Protein 4YUC (pdb70)

Nearest PDB structures (foldseek):
  5c1j-assembly1_A  TM=1.003E+00  e=5.931E-74  Corallococcus coralloides
  4v2p-assembly1_A  TM=9.819E-01  e=2.114E-66  Myxococcus fulvus
  6kue-assembly1_B  TM=8.830E-01  e=8.864E-30  Agrobacterium tumefaciens
  3h76-assembly1_B  TM=8.906E-01  e=9.533E-27  Pseudomonas aeruginosa PAO1
  3h78-assembly1_A  TM=8.835E-01  e=7.429E-27  Pseudomonas aeruginosa PAO1

Foldseek 3Di:
DPWFFKDQLFKFKDFADDKDAPQVLCVVLVHDRCCCCVFFVAGIAGADDPDQQLLRQLRQQCRRQVSNVHDPLQAQAEEEQEQDASDDPDGSFLVNCVSNVNNVVPRYTYYQYPHLCRQQVVSVVVSVCQRVVVTFKYKYKYWFRCCVVADSVDCVGNSFAHTMMMMTIMGGDDPPFAWTWQFKDKDFDQVCLQQWHQQDDDDVQDVVDDNDDPRRGDTHHDPVVVVVVCVVPVVVVVVVRCVSRVVDDPVQAQAEQEQDSGCVVVVVVVVPDPPRRYQDDCHHHGRNRNRRRSVSVCCCVVPVVQDQQHKYKYWYADNSGMTIIIIIGD

InterPro domains:
  IPR013747 Beta-ketoacyl-[acyl-carrier-protein] synthase III, C-terminal [PF08541] (253-334)
  IPR013751 Beta-ketoacyl-[acyl-carrier-protein] synthase III, N-terminal [PF08545] (117-193)
  IPR016039 Thiolase-like [G3DSA:3.40.47.10] (1-180)
  IPR016039 Thiolase-like [G3DSA:3.40.47.10] (181-335)
  IPR016039 Thiolase-like [SSF53901] (10-334)

Radius of gyration: 19.37 Å; Cα contacts (8 Å, |Δi|>4): 790; chains: 1; bounding box: 50×55×39 Å

Sequence (330 aa):
VFPLLPFKIAGLGRYVPADVVLSSDLEKKYDLPPGWCVEKQGIRERRWVKDETASSFMGAEAAKEAVRDAGLKLEEDIDLIINASSGSPEQAVPDGGPLVQRELGLGRSGVPSITVNASCCLSFFVALDVAANNYLNMRRRRYKRILIVSSDISSVALDFRKPENFTLFGDAAAAAVVTLPEPGEKSCIHASQVRTYGYGAEFSMVPGGGSRRHPNGKNTTPEDNYLHMNGAELLKIGFEYLPRRFNEALWKQCPDITIKDCRYVIPHQPSRVVLDYLSLTYPDDKLVRRIIDRFANCCIIGASMPMALYEAVKVGGLRRRGERGVLTGTTGSGVSFVGMVFTY

Solvent-accessible surface area: 15599 Å² total; per-residue (Å²): 154,57,89,29,61,6,33,7,16,2,3,0,68,46,27,2,89,88,66,28,68,4,46,76,9,8,154,152,60,134,25,78,125,39,59,0,75,122,118,21,10,0,110,33,0,46,46,33,164,121,34,65,17,8,70,0,0,2,50,0,0,70,41,0,3,161,60,24,71,46,138,46,129,42,3,37,3,0,0,19,0,13,23,45,114,65,85,100,120,57,59,17,0,45,6,5,21,148,71,12,68,20,44,246,54,69,23,53,18,68,52,23,121,29,45,18,3,0,1,0,31,0,0,41,49,0,1,75,66,1,30,147,163,149,36,88,74,0,0,0,2,0,6,0,24,4,24,129,57,31,23,82,182,95,46,72,32,2,0,29,25,0,0,0,0,1,1,0,0,0,20,49,29,109,130,82,75,113,4,16,0,24,0,13,22,66,77,86,37,45,112,0,48,119,30,10,57,75,19,11,81,38,108,195,59,101,114,93,44,106,95,65,49,129,88,10,120,126,88,63,116,62,40,70,48,46,93,111,1,10,142,92,41,58,86,114,4,70,100,26,5,60,144,57,9,106,130,21,66,50,102,54,5,79,18,5,0,0,2,0,43,38,69,90,42,0,48,142,14,51,162,70,55,90,108,115,27,16,9,68,0,0,23,65,9,0,13,0,41,0,0,0,4,2,1,0,0,20,12,0,20,93,103,22,35,8,143,112,34,38,70,0,9,1,38,7,65,8,38,25,2,13,2,2,1,2,0,4,8,19

Organism: Corallococcus coralloides (NCBI:txid184914)

Structure (mmCIF, N/CA/C/O backbone):
data_4YUC
#
_entry.id   4YUC
#
_cell.length_a   62.850
_cell.length_b   105.669
_cell.length_c   104.918
_cell.angle_alpha   90.00
_cell.angle_beta   90.00
_cell.angle_gamma   90.00
#
_symmetry.space_group_name_H-M   'C 2 2 21'
#
loop_
_entity.id
_entity.type
_entity.pdbx_description
1 polymer CorB
2 non-polymer (4S)-2-METHYL-2,4-PENTANEDIOL
3 non-polymer 'SODIUM ION'
4 water water
#
loop_
_atom_site.group_PDB
_atom_site.id
_atom_site.type_symbol
_atom_site.label_atom_id
_atom_site.label_alt_id
_atom_site.label_comp_id
_atom_site.label_asym_id
_atom_site.label_entity_id
_atom_site.label_seq_id
_atom_site.pdbx_PDB_ins_code
_atom_site.Cartn_x
_atom_site.Cartn_y
_atom_site.Cartn_z
_atom_site.occupancy
_atom_site.B_iso_or_equiv
_atom_site.auth_seq_id
_atom_site.auth_comp_id
_atom_site.auth_asym_id
_atom_site.auth_atom_id
_atom_site.pdbx_PDB_model_num
ATOM 1 N N . VAL A 1 6 ? 22.116 26.060 23.212 1.00 41.91 6 VAL A N 1
ATOM 2 C CA . VAL A 1 6 ? 22.737 27.286 23.802 1.00 39.94 6 VAL A CA 1
ATOM 3 C C . VAL A 1 6 ? 22.098 27.672 25.147 1.00 36.14 6 VAL A C 1
ATOM 4 O O . VAL A 1 6 ? 22.813 27.872 26.130 1.00 35.11 6 VAL A O 1
ATOM 8 N N . PHE A 1 7 ? 20.769 27.770 25.192 1.00 35.42 7 PHE A N 1
ATOM 9 C CA . PHE A 1 7 ? 20.043 28.021 26.442 1.00 31.64 7 PHE A CA 1
ATOM 10 C C . PHE A 1 7 ? 19.433 26.704 26.953 1.00 31.12 7 PHE A C 1
ATOM 11 O O . PHE A 1 7 ? 19.125 25.823 26.153 1.00 33.31 7 PHE A O 1
ATOM 19 N N . PRO A 1 8 ? 19.242 26.568 28.279 1.00 27.95 8 PRO A N 1
ATOM 20 C CA . PRO A 1 8 ? 19.520 27.554 29.316 1.00 25.17 8 PRO A CA 1
ATOM 21 C C . PRO A 1 8 ? 21.005 27.675 29.649 1.00 22.06 8 PRO A C 1
ATOM 22 O O . PRO A 1 8 ? 21.765 26.718 29.508 1.00 23.49 8 PRO A O 1
ATOM 26 N N . LEU A 1 9 ? 21.388 28.871 30.071 1.00 19.74 9 LEU A N 1
ATOM 27 C CA A LEU A 1 9 ? 22.768 29.184 30.438 0.60 18.32 9 LEU A CA 1
ATOM 28 C CA B LEU A 1 9 ? 22.754 29.186 30.428 0.40 18.01 9 LEU A CA 1
ATOM 29 C C . LEU A 1 9 ? 22.870 29.280 31.952 1.00 16.12 9 LEU A C 1
ATOM 30 O O . LEU A 1 9 ? 22.185 30.085 32.560 1.00 15.02 9 LEU A O 1
ATOM 39 N N . PRO A 1 10 ? 23.735 28.456 32.578 1.00 14.53 10 PRO A N 1
ATOM 40 C CA . PRO A 1 10 ? 23.950 28.624 34.027 1.00 13.81 10 PRO A CA 1
ATOM 41 C C . PRO A 1 10 ? 24.390 30.059 34.354 1.00 12.31 10 PRO A C 1
ATOM 42 O O . PRO A 1 10 ? 25.260 30.611 33.679 1.00 12.29 10 PRO A O 1
ATOM 46 N N . PHE A 1 11 ? 23.780 30.667 35.362 1.00 11.36 11 PHE A N 1
ATOM 47 C CA . PHE A 1 11 ? 24.036 32.074 35.654 1.00 10.84 11 PHE A CA 1
ATOM 48 C C . PHE A 1 11 ? 23.419 32.435 36.981 1.00 10.76 11 PHE A C 1
ATOM 49 O O . PHE A 1 11 ? 22.226 32.251 37.157 1.00 12.10 11 PHE A O 1
ATOM 57 N N . LYS A 1 12 ? 24.224 32.960 37.896 1.00 10.51 12 LYS A N 1
ATOM 58 C CA . LYS A 1 12 ? 23.737 33.302 39.218 1.00 10.85 12 LYS A CA 1
ATOM 59 C C . LYS A 1 12 ? 24.008 34.761 39.546 1.00 9.84 12 LYS A C 1
ATOM 60 O O . LYS A 1 12 ? 25.144 35.218 39.488 1.00 9.94 12 LYS A O 1
ATOM 66 N N . ILE A 1 13 ? 22.938 35.472 39.893 1.00 10.36 13 ILE A N 1
ATOM 67 C CA . ILE A 1 13 ? 23.046 36.802 40.464 1.00 10.52 13 ILE A CA 1
ATOM 68 C C . ILE A 1 13 ? 23.342 36.571 41.947 1.00 10.86 13 ILE A C 1
ATOM 69 O O . ILE A 1 13 ? 22.445 36.256 42.735 1.00 11.89 13 ILE A O 1
ATOM 74 N N . ALA A 1 14 ? 24.618 36.666 42.304 1.00 10.36 14 ALA A N 1
ATOM 75 C CA . ALA A 1 14 ? 25.099 36.249 43.620 1.00 11.42 14 ALA A CA 1
ATOM 76 C C . ALA A 1 14 ? 24.929 37.332 44.668 1.00 11.25 14 ALA A C 1
ATOM 77 O O . ALA A 1 14 ? 24.738 37.041 45.844 1.00 12.69 14 ALA A O 1
ATOM 79 N N . GLY A 1 15 ? 25.008 38.586 44.245 1.00 9.56 15 GLY A N 1
ATOM 80 C CA . GLY A 1 15 ? 24.862 39.718 45.158 1.00 9.48 15 GLY A CA 1
ATOM 81 C C . GLY A 1 15 ? 24.336 40.930 44.436 1.00 9.15 15 GLY A C 1
ATOM 82 O O . GLY A 1 15 ? 24.576 41.088 43.242 1.00 8.96 15 GLY A O 1
ATOM 83 N N . LEU A 1 16 ? 23.610 41.766 45.175 1.00 8.91 16 LEU A N 1
ATOM 84 C CA . LEU A 1 16 ? 23.025 42.992 44.646 1.00 8.77 16 LEU A CA 1
ATOM 85 C C . LEU A 1 16 ? 23.299 44.127 45.617 1.00 8.38 16 LEU A C 1
ATOM 86 O O . LEU A 1 16 ? 23.314 43.914 46.834 1.00 9.62 16 LEU A O 1
ATOM 91 N N . GLY A 1 17 ? 23.492 45.330 45.077 1.00 8.04 17 GLY A N 1
ATOM 92 C CA . GLY A 1 17 ? 23.806 46.498 45.890 1.00 8.90 17 GLY A CA 1
ATOM 93 C C . GLY A 1 17 ? 23.221 47.756 45.310 1.00 8.50 17 GLY A C 1
ATOM 94 O O . GLY A 1 17 ? 22.944 47.821 44.119 1.00 8.34 17 GLY A O 1
ATOM 95 N N . ARG A 1 18 ? 23.043 48.756 46.163 1.00 9.23 18 ARG A N 1
ATOM 96 C CA . ARG A 1 18 ? 22.458 50.026 45.770 1.00 9.66 18 ARG A CA 1
ATOM 97 C C . ARG A 1 18 ? 23.080 51.160 46.569 1.00 9.76 18 ARG A C 1
ATOM 98 O O . ARG A 1 18 ? 23.413 50.995 47.747 1.00 11.93 18 ARG A O 1
ATOM 106 N N . TYR A 1 19 ? 23.227 52.313 45.921 1.00 8.94 19 TYR A N 1
ATOM 107 C CA . TYR A 1 19 ? 23.459 53.567 46.620 1.00 8.79 19 TYR A CA 1
ATOM 108 C C . TYR A 1 19 ? 22.528 54.619 46.045 1.00 8.98 19 TYR A C 1
ATOM 109 O O . TYR A 1 19 ? 22.467 54.801 44.828 1.00 9.69 19 TYR A O 1
ATOM 118 N N . VAL A 1 20 ? 21.813 55.314 46.918 1.00 9.52 20 VAL A N 1
ATOM 119 C CA . VAL A 1 20 ? 21.072 56.510 46.518 1.00 10.40 20 VAL A CA 1
ATOM 120 C C . VAL A 1 20 ? 21.436 57.660 47.449 1.00 10.20 20 VAL A C 1
ATOM 121 O O . VAL A 1 20 ? 21.724 57.443 48.634 1.00 10.70 20 VAL A O 1
ATOM 125 N N . PRO A 1 21 ? 21.443 58.900 46.932 1.00 10.06 21 PRO A N 1
ATOM 126 C CA . PRO A 1 21 ? 21.682 60.048 47.796 1.00 10.66 21 PRO A CA 1
ATOM 127 C C . PRO A 1 21 ? 20.690 60.094 48.946 1.00 10.81 21 PRO A C 1
ATOM 128 O O . PRO A 1 21 ? 19.546 59.646 48.811 1.00 11.77 21 PRO A O 1
ATO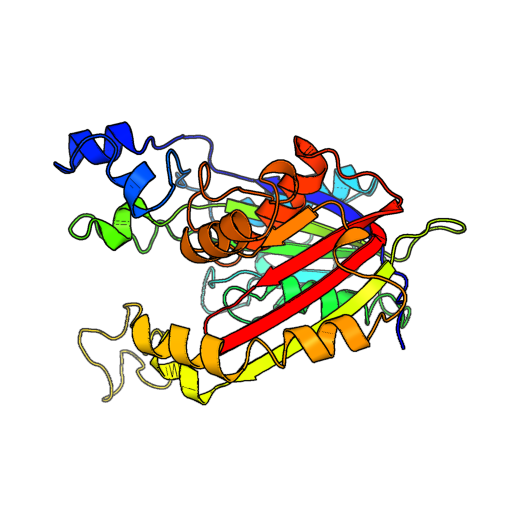M 132 N N . ALA A 1 22 ? 21.133 60.666 50.060 1.00 11.39 22 ALA A N 1
ATOM 133 C CA . ALA A 1 22 ? 20.399 60.610 51.306 1.00 12.39 22 ALA A CA 1
ATOM 134 C C . ALA A 1 22 ? 19.184 61.531 51.358 1.00 13.81 22 ALA A C 1
ATOM 135 O O . ALA A 1 22 ? 18.239 61.279 52.115 1.00 15.11 22 ALA A O 1
ATOM 137 N N . ASP A 1 23 ? 19.206 62.613 50.584 1.00 14.08 23 ASP A N 1
ATOM 138 C CA . ASP A 1 23 ? 18.153 63.620 50.688 1.00 16.57 23 ASP A CA 1
ATOM 139 C C . ASP A 1 23 ? 17.040 63.366 49.699 1.00 16.59 23 ASP A C 1
ATOM 140 O O . ASP A 1 23 ? 17.275 63.265 48.493 1.00 16.64 23 ASP A O 1
ATOM 145 N N . VAL A 1 24 ? 15.836 63.219 50.236 1.00 15.61 24 VAL A N 1
ATOM 146 C CA . VAL A 1 24 ? 14.643 62.994 49.445 1.00 14.83 24 VAL A CA 1
ATOM 147 C C . VAL A 1 24 ? 14.119 64.342 48.961 1.00 14.59 24 VAL A C 1
ATOM 148 O O . VAL A 1 24 ? 13.984 65.294 49.741 1.00 16.53 24 VAL A O 1
ATOM 152 N N . VAL A 1 25 ? 13.855 64.423 47.661 1.00 13.28 25 VAL A N 1
ATOM 153 C CA . VAL A 1 25 ? 13.250 65.600 47.052 1.00 14.24 25 VAL A CA 1
ATOM 154 C C . VAL A 1 25 ? 11.817 65.217 46.691 1.00 13.16 25 VAL A C 1
ATOM 155 O O . VAL A 1 25 ? 11.591 64.421 45.773 1.00 12.20 25 VAL A O 1
ATOM 159 N N . LEU A 1 26 ? 10.861 65.733 47.457 1.00 14.19 26 LEU A N 1
ATOM 160 C CA . LEU A 1 26 ? 9.457 65.398 47.261 1.00 14.25 26 LEU A CA 1
ATOM 161 C C . LEU A 1 26 ? 8.906 66.151 46.061 1.00 14.87 26 LEU A C 1
ATOM 162 O O . LEU A 1 26 ? 9.176 67.333 45.875 1.00 15.58 26 LEU A O 1
ATOM 167 N N . SER A 1 27 ? 8.092 65.473 45.264 1.00 14.03 27 SER A N 1
ATOM 168 C CA . SER A 1 27 ? 7.401 66.128 44.166 1.00 14.96 27 SER A CA 1
ATOM 169 C C . SER A 1 27 ? 6.539 67.278 44.667 1.00 16.46 27 SER A C 1
ATOM 170 O O . SER A 1 27 ? 6.437 68.300 43.999 1.00 18.11 27 SER A O 1
ATOM 173 N N . SER A 1 28 ? 5.934 67.112 45.841 1.00 17.28 28 SER A N 1
ATOM 174 C CA . SER A 1 28 ? 5.103 68.162 46.432 1.00 19.96 28 SER A CA 1
ATOM 175 C C . SER A 1 28 ? 5.888 69.447 46.712 1.00 21.60 28 SER A C 1
ATOM 176 O O . SER A 1 28 ? 5.349 70.542 46.557 1.00 23.96 28 SER A O 1
ATOM 179 N N . ASP A 1 29 ? 7.151 69.319 47.117 1.00 21.67 29 ASP A N 1
ATOM 180 C CA . ASP A 1 29 ? 8.006 70.491 47.328 1.00 23.91 29 ASP A CA 1
ATOM 181 C C . ASP A 1 29 ? 8.456 71.120 46.011 1.00 23.96 29 ASP A C 1
ATOM 182 O O . ASP A 1 29 ? 8.536 72.337 45.918 1.00 26.02 29 ASP A O 1
ATOM 187 N N . LEU A 1 30 ? 8.750 70.307 44.997 1.00 21.31 30 LEU A N 1
ATOM 188 C CA . LEU A 1 30 ? 9.070 70.855 43.673 1.00 22.69 30 LEU A CA 1
ATOM 189 C C . LEU A 1 30 ? 7.893 71.638 43.100 1.00 24.09 30 LEU A C 1
ATOM 190 O O . LEU A 1 30 ? 8.074 72.714 42.539 1.00 26.02 30 LEU A O 1
ATOM 195 N N . GLU A 1 31 ? 6.693 71.084 43.245 1.00 23.20 31 GLU A N 1
ATOM 196 C CA . GLU A 1 31 ? 5.475 71.729 42.768 1.00 25.39 31 GLU A CA 1
ATOM 197 C C . GLU A 1 31 ? 5.229 73.073 43.459 1.00 28.44 31 GLU A C 1
ATOM 198 O O . GLU A 1 31 ? 4.876 74.055 42.801 1.00 30.41 31 GLU A O 1
ATOM 204 N N . LYS A 1 32 ? 5.439 73.119 44.774 1.00 28.96 32 LYS A N 1
ATOM 205 C CA . LYS A 1 32 ? 5.285 74.362 45.544 1.00 33.01 32 LYS A CA 1
ATOM 206 C C . LYS A 1 32 ? 6.323 75.411 45.154 1.00 34.65 32 LYS A C 1
ATOM 207 O O . LYS A 1 32 ? 6.000 76.595 45.056 1.00 38.35 32 LYS A O 1
ATOM 213 N N . LYS A 1 33 ? 7.561 74.982 44.928 1.00 32.56 33 LYS A N 1
ATOM 214 C CA . LYS A 1 33 ? 8.648 75.906 44.607 1.00 35.02 33 LYS A CA 1
ATOM 215 C C . LYS A 1 33 ? 8.558 76.454 43.181 1.00 36.34 33 LYS A C 1
ATOM 216 O O . LYS A 1 33 ? 8.849 77.630 42.954 1.00 39.57 33 LYS A O 1
ATOM 222 N N . TYR A 1 34 ? 8.147 75.615 42.232 1.00 34.21 34 TYR A N 1
ATOM 223 C CA . TYR A 1 34 ? 8.165 75.977 40.809 1.00 36.13 34 TYR A CA 1
ATOM 224 C C . TYR A 1 34 ? 6.769 76.154 40.191 1.00 37.01 34 TYR A C 1
ATOM 225 O O . TYR A 1 34 ? 6.609 76.085 38.969 1.00 38.13 34 TYR A O 1
ATOM 234 N N . ASP A 1 35 ? 5.775 76.409 41.043 1.00 37.68 35 ASP A N 1
ATOM 235 C CA . ASP A 1 35 ? 4.413 76.767 40.615 1.00 39.00 35 ASP A CA 1
ATOM 236 C C . ASP A 1 35 ? 3.754 75.749 39.680 1.00 36.60 35 ASP A C 1
ATOM 237 O O . ASP A 1 35 ? 3.120 76.120 38.685 1.00 38.13 35 ASP A O 1
ATOM 242 N N . LEU A 1 36 ? 3.904 74.469 40.011 1.00 32.85 36 LEU A N 1
ATOM 243 C CA . LEU A 1 36 ? 3.171 73.412 39.329 1.00 30.98 36 LEU A CA 1
ATOM 244 C C . LEU A 1 36 ? 1.966 73.030 40.179 1.00 30.32 36 LEU A C 1
ATOM 245 O O . LEU A 1 36 ? 1.993 73.205 41.397 1.00 30.23 36 LEU A O 1
ATOM 250 N N . PRO A 1 37 ? 0.900 72.512 39.546 1.00 31.03 37 PRO A N 1
ATOM 251 C CA . PRO A 1 37 ? -0.257 72.066 40.319 1.00 31.52 37 PRO A CA 1
ATOM 252 C C . PRO A 1 37 ? 0.114 70.952 41.295 1.00 28.97 37 PRO A C 1
ATOM 253 O O . PRO A 1 37 ? 0.913 70.089 40.947 1.00 26.02 37 PRO A O 1
ATOM 257 N N . PRO A 1 38 ? -0.442 70.974 42.518 1.00 29.77 38 PRO A N 1
ATOM 258 C CA . PRO A 1 38 ? -0.228 69.840 43.413 1.00 27.91 38 PRO A CA 1
ATOM 259 C C . PRO A 1 38 ? -0.666 68.523 42.763 1.00 25.72 38 PRO A C 1
ATOM 260 O O . PRO A 1 38 ? -1.745 68.453 42.183 1.00 27.14 38 PRO A O 1
ATOM 264 N N . GLY A 1 39 ? 0.180 67.500 42.835 1.00 22.72 39 GLY A N 1
ATOM 265 C CA . GLY A 1 39 ? -0.121 66.207 42.223 1.00 22.00 39 GLY A CA 1
ATOM 266 C C . GLY A 1 39 ? 0.310 66.060 40.772 1.00 21.02 39 GLY A C 1
ATOM 267 O O . GLY A 1 39 ? 0.135 64.991 40.186 1.00 20.92 39 GLY A O 1
ATOM 268 N N . TRP A 1 40 ? 0.874 67.118 40.190 1.00 20.95 40 TRP A N 1
ATOM 269 C CA . TRP A 1 40 ? 1.267 67.107 38.777 1.00 20.88 40 TRP A CA 1
ATOM 270 C C . TRP A 1 40 ? 2.290 66.009 38.477 1.00 19.26 40 TRP A C 1
ATOM 271 O O . TRP A 1 40 ? 2.135 65.265 37.512 1.00 19.20 40 TRP A O 1
ATOM 282 N N . CYS A 1 41 ? 3.323 65.909 39.304 1.00 18.15 41 CYS A N 1
ATOM 283 C CA . CYS A 1 41 ? 4.381 64.923 39.073 1.00 16.89 41 CYS A CA 1
ATOM 284 C C . CYS A 1 41 ? 3.860 63.493 39.138 1.00 16.48 41 CYS A C 1
ATOM 285 O O . CYS A 1 41 ? 4.208 62.667 38.294 1.00 16.46 41 CYS A O 1
ATOM 288 N N . VAL A 1 42 ? 3.040 63.188 40.135 1.00 16.96 42 VAL A N 1
ATOM 289 C CA . VAL A 1 42 ? 2.473 61.845 40.250 1.00 17.20 42 VAL A CA 1
ATOM 290 C C . VAL A 1 42 ? 1.569 61.520 39.057 1.00 18.88 42 VAL A C 1
ATOM 291 O O . VAL A 1 42 ? 1.654 60.423 38.503 1.00 19.11 42 VAL A O 1
ATOM 295 N N . GLU A 1 43 ? 0.720 62.463 38.649 1.00 19.75 43 GLU A N 1
ATOM 296 C CA . GLU A 1 43 ? -0.189 62.207 37.522 1.00 22.18 43 GLU A CA 1
ATOM 297 C C . GLU A 1 43 ? 0.551 62.104 36.189 1.00 22.61 43 GLU A C 1
ATOM 298 O O . GLU A 1 43 ? 0.343 61.155 35.428 1.00 23.66 43 GLU A O 1
ATOM 304 N N . LYS A 1 44 ? 1.400 63.083 35.905 1.00 21.49 44 LYS A N 1
ATOM 305 C CA . LYS A 1 44 ? 2.036 63.174 34.594 1.00 23.10 44 LYS A CA 1
ATOM 306 C C . LYS A 1 44 ? 3.268 62.284 34.465 1.00 21.70 44 LYS A C 1
ATOM 307 O O . LYS A 1 44 ? 3.510 61.717 33.399 1.00 23.26 44 LYS A O 1
ATOM 313 N N . GLN A 1 45 ? 4.036 62.164 35.549 1.00 19.34 45 GLN A N 1
ATOM 314 C CA . GLN A 1 45 ? 5.311 61.439 35.533 1.00 19.09 45 GLN A CA 1
ATOM 315 C C . GLN A 1 45 ? 5.292 60.109 36.287 1.00 17.66 45 GLN A C 1
ATOM 316 O O . GLN A 1 45 ? 6.159 59.274 36.056 1.00 18.24 45 GLN A O 1
ATOM 322 N N . GLY A 1 46 ? 4.340 59.927 37.201 1.00 15.44 46 GLY A N 1
ATOM 323 C CA . GLY A 1 46 ? 4.334 58.757 38.082 1.00 15.47 46 GLY A CA 1
ATOM 324 C C . GLY A 1 46 ? 5.410 58.837 39.149 1.00 14.40 46 GLY A C 1
ATOM 325 O O . GLY A 1 46 ? 5.826 57.805 39.669 1.00 16.02 46 GLY A O 1
ATOM 326 N N . ILE A 1 47 ? 5.847 60.057 39.485 1.00 13.97 47 ILE A N 1
ATOM 327 C CA . ILE A 1 47 ? 6.987 60.249 40.383 1.00 13.44 47 ILE A CA 1
ATOM 328 C C . ILE A 1 47 ? 6.567 61.061 41.603 1.00 13.95 47 ILE A C 1
ATOM 329 O O . ILE A 1 47 ? 6.154 62.209 41.489 1.00 14.47 47 ILE A O 1
ATOM 334 N N . ARG A 1 48 ? 6.705 60.450 42.776 1.00 13.86 48 ARG A N 1
ATOM 335 C CA . ARG A 1 48 ? 6.353 61.083 44.045 1.00 15.28 48 ARG A CA 1
ATOM 336 C C . ARG A 1 48 ? 7.588 61.660 44.749 1.00 14.67 48 ARG A C 1
ATOM 337 O O . ARG A 1 48 ? 7.483 62.653 45.462 1.00 14.07 48 ARG A O 1
ATOM 345 N N . GLU A 1 49 ? 8.742 61.027 44.556 1.00 13.76 49 GLU A N 1
ATOM 346 C CA . GLU A 1 49 ? 10.010 61.443 45.173 1.00 14.14 49 GLU A CA 1
ATOM 347 C C . GLU A 1 49 ? 11.151 61.131 44.228 1.00 13.00 49 GLU A C 1
ATOM 348 O O . GLU A 1 49 ? 11.011 60.284 43.354 1.00 12.21 49 GLU A O 1
ATOM 354 N N . ARG A 1 50 ? 12.299 61.760 44.456 1.00 12.12 50 ARG A N 1
ATOM 355 C CA . ARG A 1 50 ? 13.568 61.357 43.844 1.00 11.51 50 ARG A CA 1
ATOM 356 C C . ARG A 1 50 ? 14.708 61.769 44.757 1.00 11.65 50 ARG A C 1
ATOM 357 O O . ARG A 1 50 ? 14.499 62.512 45.718 1.00 11.86 50 ARG A O 1
ATOM 365 N N . ARG A 1 51 ? 15.906 61.287 44.440 1.00 11.64 51 ARG A N 1
ATOM 366 C CA . ARG A 1 51 ? 17.105 61.598 45.210 1.00 12.28 51 ARG A CA 1
ATOM 367 C C . ARG A 1 51 ? 18.100 62.305 44.315 1.00 11.93 51 ARG A C 1
ATOM 368 O O . ARG A 1 51 ? 18.379 61.842 43.220 1.00 11.92 51 ARG A O 1
ATOM 376 N N . TRP A 1 52 ? 18.646 63.419 44.790 1.00 12.29 52 TRP A N 1
ATOM 377 C CA . TRP A 1 52 ? 19.688 64.139 44.068 1.00 12.76 52 TRP A CA 1
ATOM 378 C C . TRP A 1 52 ? 20.961 64.205 44.891 1.00 12.53 52 TRP A C 1
ATOM 379 O O . TRP A 1 52 ? 20.919 64.429 46.098 1.00 13.59 52 TRP A O 1
ATOM 390 N N . VAL A 1 53 ? 22.094 64.047 44.218 1.00 12.30 53 VAL A N 1
ATOM 391 C CA . VAL A 1 53 ? 23.384 64.091 44.886 1.00 12.40 53 VAL A CA 1
ATOM 392 C C . VAL A 1 53 ? 23.634 65.426 45.557 1.00 13.63 53 VAL A C 1
ATOM 393 O O . VAL A 1 53 ? 23.087 66.464 45.159 1.00 15.21 53 VAL A O 1
ATOM 397 N N . LYS A 1 54 ? 24.447 65.365 46.610 1.00 14.41 54 LYS A N 1
ATOM 398 C CA . LYS A 1 54 ? 25.125 66.516 47.165 1.00 16.82 54 LYS A CA 1
ATOM 399 C C . LYS A 1 54 ? 26.472 66.575 46.434 1.00 17.14 54 LYS A C 1
ATOM 400 O O . LYS A 1 54 ? 26.524 67.060 45.303 1.00 18.66 54 LYS A O 1
ATOM 406 N N . ASP A 1 55 ? 27.541 66.044 47.025 1.00 17.34 55 ASP A N 1
ATOM 407 C CA . ASP A 1 55 ? 28.883 66.156 46.441 1.00 17.91 55 ASP A CA 1
ATOM 408 C C . ASP A 1 55 ? 29.412 64.851 45.828 1.00 15.74 55 ASP A C 1
ATOM 409 O O . ASP A 1 55 ? 30.553 64.806 45.366 1.00 17.11 55 ASP A O 1
ATOM 414 N N . GLU A 1 56 ? 28.585 63.811 45.798 1.00 14.07 56 GLU A N 1
ATOM 415 C CA . GLU A 1 56 ? 29.011 62.508 45.283 1.00 13.35 56 GLU A CA 1
ATOM 416 C C . GLU A 1 56 ? 29.431 62.585 43.828 1.00 13.49 56 GLU A C 1
ATOM 417 O O . GLU A 1 56 ? 28.824 63.309 43.034 1.00 13.28 56 GLU A O 1
ATOM 423 N N . THR A 1 57 ? 30.457 61.820 43.487 1.00 12.93 57 THR A N 1
ATOM 424 C CA . THR A 1 57 ? 30.779 61.508 42.102 1.00 12.26 57 THR A CA 1
ATOM 425 C C . THR A 1 57 ? 30.061 60.217 41.710 1.00 11.50 57 THR A C 1
ATOM 426 O O . THR A 1 57 ? 29.617 59.438 42.564 1.00 11.00 57 THR A O 1
ATOM 430 N N . ALA A 1 58 ? 29.934 59.990 40.409 1.00 11.67 58 ALA A N 1
ATOM 431 C CA . ALA A 1 58 ? 29.315 58.774 39.922 1.00 11.10 58 ALA A CA 1
ATOM 432 C C . ALA A 1 58 ? 30.099 57.530 40.354 1.00 10.49 58 ALA A C 1
ATOM 433 O O . ALA A 1 58 ? 29.505 56.517 40.736 1.00 10.13 58 ALA A O 1
ATOM 435 N N . SER A 1 59 ? 31.428 57.596 40.310 1.00 11.21 59 SER A N 1
ATOM 436 C CA A SER A 1 59 ? 32.275 56.490 40.756 0.50 11.26 59 SER A CA 1
ATOM 437 C CA B SER A 1 59 ? 32.221 56.446 40.741 0.50 11.43 59 SER A CA 1
ATOM 438 C C . SER A 1 59 ? 32.077 56.204 42.239 1.00 10.69 59 SER A C 1
ATOM 439 O O . SER A 1 59 ? 32.097 55.059 42.662 1.00 10.19 59 SER A O 1
ATOM 444 N N . PHE A 1 60 ? 31.905 57.257 43.039 1.00 10.62 60 PHE A N 1
ATOM 445 C CA . PHE A 1 60 ? 31.642 57.061 44.470 1.00 10.61 60 PHE A CA 1
ATOM 446 C C . PHE A 1 60 ? 30.360 56.254 44.671 1.00 9.72 60 PHE A C 1
ATOM 447 O O . PHE A 1 60 ? 30.345 55.267 45.412 1.00 9.08 60 PHE A O 1
ATOM 455 N N . MET A 1 61 ? 29.281 56.661 44.014 1.00 9.52 61 MET A N 1
ATOM 456 C CA . MET A 1 61 ? 28.010 55.949 44.173 1.00 9.40 61 MET A CA 1
ATOM 457 C C . MET A 1 61 ? 28.127 54.510 43.691 1.00 8.79 61 MET A C 1
ATOM 458 O O . MET A 1 61 ? 27.608 53.594 44.323 1.00 9.08 61 MET A O 1
ATOM 463 N N . GLY A 1 62 ? 28.806 54.319 42.563 1.00 8.54 62 GLY A N 1
ATOM 464 C CA . GLY A 1 62 ? 28.984 52.984 42.006 1.00 8.66 62 GLY A CA 1
ATOM 465 C C . GLY A 1 62 ? 29.757 52.099 42.957 1.00 8.55 62 GLY A C 1
ATOM 466 O O . GLY A 1 62 ? 29.414 50.937 43.146 1.00 8.96 62 GLY A O 1
ATOM 467 N N . ALA A 1 63 ? 30.803 52.650 43.559 1.00 8.48 63 ALA A N 1
ATOM 468 C CA . ALA A 1 63 ? 31.614 51.896 44.504 1.00 9.30 63 ALA A CA 1
ATOM 469 C C . ALA A 1 63 ? 30.821 51.526 45.750 1.00 9.07 63 ALA A C 1
ATOM 470 O O . ALA A 1 63 ? 30.957 50.421 46.263 1.00 9.23 63 ALA A O 1
ATOM 472 N N . GLU A 1 64 ? 29.995 52.442 46.240 1.00 9.04 64 GLU A N 1
ATOM 473 C CA . GLU A 1 64 ? 29.138 52.130 47.375 1.00 9.48 64 GLU A CA 1
ATOM 474 C C . GLU A 1 64 ? 28.184 50.974 47.055 1.00 8.93 64 GLU A C 1
ATOM 475 O O . GLU A 1 64 ? 28.040 50.037 47.850 1.00 9.95 64 GLU A O 1
ATOM 481 N N . ALA A 1 65 ? 27.540 51.026 45.892 1.00 8.49 65 ALA A N 1
ATOM 482 C CA . ALA A 1 65 ? 26.648 49.942 45.477 1.00 8.44 65 ALA A CA 1
ATOM 483 C C . ALA A 1 65 ? 27.410 48.621 45.308 1.00 7.98 65 ALA A C 1
ATOM 484 O O . ALA A 1 65 ? 26.942 47.561 45.722 1.00 8.94 65 ALA A O 1
ATOM 486 N N . ALA A 1 66 ? 28.596 48.704 44.713 1.00 8.19 66 ALA A N 1
ATOM 487 C CA . ALA A 1 66 ? 29.432 47.536 44.477 1.00 8.35 66 ALA A CA 1
ATOM 488 C C . ALA A 1 66 ? 29.825 46.858 45.785 1.00 8.47 66 ALA A C 1
ATOM 489 O O . ALA A 1 66 ? 29.775 45.633 45.897 1.00 9.10 66 ALA A O 1
ATOM 491 N N . LYS A 1 67 ? 30.233 47.646 46.771 1.00 8.72 67 LYS A N 1
ATOM 492 C CA . LYS A 1 67 ? 30.619 47.067 48.052 1.00 9.54 67 LYS A CA 1
ATOM 493 C C . LYS A 1 67 ? 29.460 46.317 48.685 1.00 9.57 67 LYS A C 1
ATOM 494 O O . LYS A 1 67 ? 29.652 45.238 49.245 1.00 9.79 67 LYS A O 1
ATOM 500 N N . GLU A 1 68 ? 28.254 46.873 48.597 1.00 9.49 68 GLU A N 1
ATOM 501 C CA . GLU A 1 68 ? 27.079 46.180 49.109 1.00 9.81 68 GLU A CA 1
ATOM 502 C C . GLU A 1 68 ? 26.863 44.860 48.371 1.00 9.26 68 GLU A C 1
ATOM 503 O O . GLU A 1 68 ? 26.581 43.835 48.995 1.00 9.88 68 GLU A O 1
ATOM 509 N N . ALA A 1 69 ? 27.002 44.883 47.049 1.00 9.06 69 ALA A N 1
ATOM 510 C CA . ALA A 1 69 ? 26.804 43.661 46.258 1.00 8.83 69 ALA A CA 1
ATOM 511 C C . ALA A 1 69 ? 27.832 42.577 46.586 1.00 8.87 69 ALA A C 1
ATOM 512 O O . ALA A 1 69 ? 27.501 41.387 46.642 1.00 9.26 69 ALA A O 1
ATOM 514 N N . VAL A 1 70 ? 29.076 42.991 46.794 1.00 9.19 70 VAL A N 1
ATOM 515 C CA . VAL A 1 70 ? 30.141 42.066 47.153 1.00 10.33 70 VAL A CA 1
ATOM 516 C C . VAL A 1 70 ? 29.859 41.439 48.524 1.00 10.89 70 VAL A C 1
ATOM 517 O O . VAL A 1 70 ? 29.959 40.217 48.674 1.00 10.91 70 VAL A O 1
ATOM 521 N N . ARG A 1 71 ? 29.483 42.241 49.517 1.00 10.81 71 ARG A N 1
ATOM 522 C CA . ARG A 1 71 ? 29.075 41.692 50.816 1.00 11.86 71 ARG A CA 1
ATOM 523 C C . ARG A 1 71 ? 27.906 40.711 50.679 1.00 11.83 71 ARG A C 1
ATOM 524 O O . ARG A 1 71 ? 27.892 39.644 51.301 1.00 12.04 71 ARG A O 1
ATOM 532 N N . ASP A 1 72 ? 26.931 41.075 49.857 1.00 10.80 72 ASP A N 1
ATOM 533 C CA . ASP A 1 72 ? 25.716 40.284 49.680 1.00 11.65 72 ASP A CA 1
ATOM 534 C C . ASP A 1 72 ? 26.053 38.906 49.102 1.00 11.80 72 ASP A C 1
ATOM 535 O O . ASP A 1 72 ? 25.427 37.901 49.457 1.00 14.11 72 ASP A O 1
ATOM 540 N N . ALA A 1 73 ? 27.063 38.871 48.236 1.00 12.82 73 ALA A N 1
ATOM 541 C CA . ALA A 1 73 ? 27.550 37.631 47.629 1.00 13.18 73 ALA A CA 1
ATOM 542 C C . ALA A 1 73 ? 28.427 36.792 48.563 1.00 13.66 73 ALA A C 1
ATOM 543 O O . ALA A 1 73 ? 28.863 35.703 48.172 1.00 14.86 73 ALA A O 1
ATOM 545 N N . GLY A 1 74 ? 28.718 37.293 49.759 1.00 14.13 74 GLY A N 1
ATOM 546 C CA . GLY A 1 74 ? 29.548 36.560 50.715 1.00 14.87 74 GLY A CA 1
ATOM 547 C C . GLY A 1 74 ? 31.013 36.591 50.335 1.00 14.77 74 GLY A C 1
ATOM 548 O O . GLY A 1 74 ? 31.774 35.694 50.707 1.00 16.52 74 GLY A O 1
ATOM 549 N N . LEU A 1 75 ? 31.413 37.637 49.611 1.00 13.50 75 LEU A N 1
ATOM 550 C CA . LEU A 1 75 ? 32.766 37.770 49.082 1.00 14.05 75 LEU A CA 1
ATOM 551 C C . LEU A 1 75 ? 33.494 38.959 49.692 1.00 14.98 75 LEU A C 1
ATOM 552 O O . LEU A 1 75 ? 32.891 39.795 50.376 1.00 15.37 75 LEU A O 1
ATOM 557 N N . LYS A 1 76 ? 34.803 39.002 49.456 1.00 15.88 76 LYS A N 1
ATOM 558 C CA . LYS A 1 76 ? 35.622 40.173 49.733 1.00 16.55 76 LYS A CA 1
ATOM 559 C C . LYS A 1 76 ? 35.927 40.867 48.408 1.00 14.48 76 LYS A C 1
ATOM 560 O O . LYS A 1 76 ? 35.873 40.241 47.347 1.00 13.64 76 LYS A O 1
ATOM 566 N N . LEU A 1 77 ? 36.268 42.152 48.460 1.00 14.83 77 LEU A N 1
ATOM 567 C CA . LEU A 1 77 ? 36.579 42.902 47.236 1.00 14.36 77 LEU A CA 1
ATOM 568 C C . LEU A 1 77 ? 37.701 42.242 46.437 1.00 14.09 77 LEU A C 1
ATOM 569 O O . LEU A 1 77 ? 37.672 42.242 45.208 1.00 13.46 77 LEU A O 1
ATOM 574 N N . GLU A 1 78 ? 38.659 41.648 47.148 1.00 15.49 78 GLU A N 1
ATOM 575 C CA A GLU A 1 78 ? 39.808 40.995 46.517 0.60 16.67 78 GLU A CA 1
ATOM 576 C CA B GLU A 1 78 ? 39.809 40.995 46.523 0.40 16.23 78 GLU A CA 1
ATOM 577 C C . GLU A 1 78 ? 39.435 39.739 45.725 1.00 15.88 78 GLU A C 1
ATOM 578 O O . GLU A 1 78 ? 40.263 39.212 44.981 1.00 17.63 78 GLU A O 1
ATOM 589 N N . ASP A 1 79 ? 38.201 39.253 45.878 1.00 14.51 79 ASP A N 1
ATOM 590 C CA . ASP A 1 79 ? 37.743 38.062 45.149 1.00 14.50 79 ASP A CA 1
ATOM 591 C C . ASP A 1 79 ? 37.196 38.378 43.751 1.00 13.32 79 ASP A C 1
ATOM 592 O O . ASP A 1 79 ? 37.023 37.470 42.944 1.00 13.53 79 ASP A O 1
ATOM 597 N N . ILE A 1 80 ? 36.895 39.645 43.474 1.00 12.25 80 ILE A N 1
ATOM 598 C CA . ILE A 1 80 ? 36.350 40.038 42.176 1.00 11.36 80 ILE A CA 1
ATOM 599 C C . ILE A 1 80 ? 37.463 39.965 41.136 1.00 11.45 80 ILE A C 1
ATOM 600 O O . ILE A 1 80 ? 38.562 40.467 41.371 1.00 12.29 80 ILE A O 1
ATOM 605 N N . ASP A 1 81 ? 37.192 39.322 40.001 1.00 10.77 81 ASP A N 1
ATOM 606 C CA . ASP A 1 81 ? 38.212 39.187 38.960 1.00 10.94 81 ASP A CA 1
ATOM 607 C C . ASP A 1 81 ? 37.918 39.922 37.634 1.00 10.17 81 ASP A C 1
ATOM 608 O O . ASP A 1 81 ? 38.738 39.887 36.732 1.00 11.07 81 ASP A O 1
ATOM 613 N N . LEU A 1 82 ? 36.778 40.598 37.543 1.00 9.83 82 LEU A N 1
ATOM 614 C CA . LEU A 1 82 ? 36.465 41.473 36.410 1.00 9.87 82 LEU A CA 1
ATOM 615 C C . LEU A 1 82 ? 35.448 42.487 36.886 1.00 9.59 82 LEU A C 1
ATOM 616 O O . LEU A 1 82 ? 34.489 42.125 37.568 1.00 9.61 82 LEU A O 1
ATOM 621 N N . ILE A 1 83 ? 35.653 43.756 36.520 1.00 8.88 83 ILE A N 1
ATOM 622 C CA . ILE A 1 83 ? 34.718 44.837 36.805 1.00 9.39 83 ILE A CA 1
ATOM 623 C C . ILE A 1 83 ? 34.211 45.385 35.480 1.00 9.15 83 ILE A C 1
ATOM 624 O O . ILE A 1 83 ? 35.004 45.716 34.590 1.00 9.42 83 ILE A O 1
ATOM 629 N N . ILE A 1 84 ? 32.890 45.454 35.342 1.00 8.92 84 ILE A N 1
ATOM 630 C CA . ILE A 1 84 ? 32.264 46.059 34.163 1.00 9.14 84 ILE A CA 1
ATOM 631 C C . ILE A 1 84 ? 31.435 47.264 34.601 1.00 9.12 84 ILE A C 1
ATOM 632 O O . ILE A 1 84 ? 30.433 47.103 35.300 1.00 9.91 84 ILE A O 1
ATOM 637 N N . ASN A 1 85 ? 31.853 48.465 34.202 1.00 9.23 85 ASN A N 1
ATOM 638 C CA . ASN A 1 85 ? 31.018 49.656 34.302 1.00 9.79 85 ASN A CA 1
ATOM 639 C C . ASN A 1 85 ? 29.965 49.615 33.195 1.00 9.74 85 ASN A C 1
ATOM 640 O O . ASN A 1 85 ? 30.290 49.391 32.028 1.00 10.24 85 ASN A O 1
ATOM 645 N N . ALA A 1 86 ? 28.709 49.848 33.565 1.00 9.87 86 ALA A N 1
ATOM 646 C CA . ALA A 1 86 ? 27.560 49.728 32.669 1.00 11.32 86 ALA A CA 1
ATOM 647 C C . ALA A 1 86 ? 26.559 50.835 32.992 1.00 12.65 86 ALA A C 1
ATOM 648 O O . ALA A 1 86 ? 25.416 50.581 33.348 1.00 14.16 86 ALA A O 1
ATOM 650 N N . SER A 1 87 ? 27.026 52.070 32.909 1.00 14.59 87 SER A N 1
ATOM 651 C CA A SER A 1 87 ? 26.209 53.228 33.235 0.60 14.97 87 SER A CA 1
ATOM 652 C CA B SER A 1 87 ? 26.206 53.238 33.230 0.40 15.77 87 SER A CA 1
ATOM 653 C C . SER A 1 87 ? 25.600 53.828 31.967 1.00 16.27 87 SER A C 1
ATOM 654 O O . SER A 1 87 ? 26.001 53.488 30.846 1.00 17.31 87 SER A O 1
ATOM 659 N N . GLY A 1 88 ? 24.629 54.716 32.141 1.00 16.32 88 GLY A N 1
ATOM 660 C CA . GLY A 1 88 ? 23.977 55.380 31.012 1.00 17.59 88 GLY A CA 1
ATOM 661 C C . GLY A 1 88 ? 24.691 56.629 30.526 1.00 18.91 88 GLY A C 1
ATOM 662 O O . GLY A 1 88 ? 24.407 57.120 29.433 1.00 21.95 88 GLY A O 1
ATOM 663 N N . SER A 1 89 ? 25.603 57.151 31.341 1.00 18.67 89 SER A N 1
ATOM 664 C CA . SER A 1 89 ? 26.318 58.388 31.036 1.00 19.14 89 SER A CA 1
ATOM 665 C C . SER A 1 89 ? 27.734 58.337 31.620 1.00 18.06 89 SER A C 1
ATOM 666 O O . SER A 1 89 ? 27.963 57.655 32.610 1.00 17.09 89 SER A O 1
ATOM 669 N N . PRO A 1 90 ? 28.690 59.048 31.001 1.00 17.63 90 PRO A N 1
ATOM 670 C CA . PRO A 1 90 ? 30.077 59.042 31.465 1.00 17.19 90 PRO A CA 1
ATOM 671 C C . PRO A 1 90 ? 30.345 59.996 32.632 1.00 16.04 90 PRO A C 1
ATOM 672 O O . PRO A 1 90 ? 29.744 61.061 32.713 1.00 16.94 90 PRO A O 1
ATOM 676 N N . GLU A 1 91 ? 31.269 59.615 33.510 1.00 14.91 91 GLU A N 1
ATOM 677 C CA . GLU A 1 91 ? 31.715 60.508 34.583 1.00 15.38 91 GLU A CA 1
ATOM 678 C C . GLU A 1 91 ? 32.651 61.582 34.026 1.00 15.35 91 GLU A C 1
ATOM 679 O O 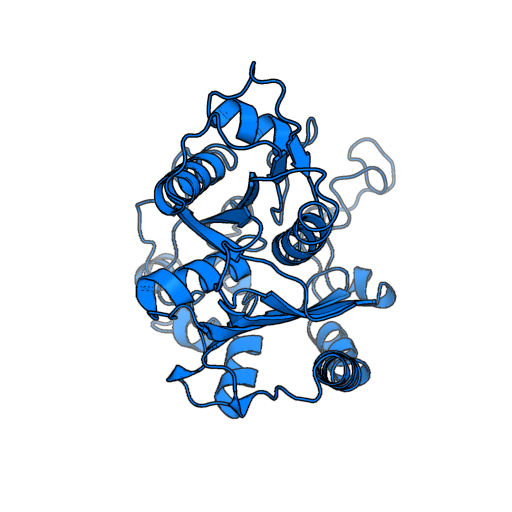. GLU A 1 91 ? 32.618 62.741 34.450 1.00 15.11 91 GLU A O 1
ATOM 685 N N . GLN A 1 92 ? 33.490 61.174 33.079 1.00 14.88 92 GLN A N 1
ATOM 686 C CA . GLN A 1 92 ? 34.417 62.071 32.407 1.00 15.48 92 GLN A CA 1
ATOM 687 C C . GLN A 1 92 ? 34.813 61.418 31.088 1.00 15.39 92 GLN A C 1
ATOM 688 O O . GLN A 1 92 ? 34.463 60.261 30.841 1.00 15.22 92 GLN A O 1
ATOM 694 N N . ALA A 1 93 ? 35.557 62.137 30.259 1.00 16.09 93 ALA A N 1
ATOM 695 C CA . ALA A 1 93 ? 35.869 61.649 28.916 1.00 17.25 93 ALA A CA 1
ATOM 696 C C . ALA A 1 93 ? 36.885 60.502 28.901 1.00 16.73 93 ALA A C 1
ATOM 697 O O . ALA A 1 93 ? 36.711 59.537 28.155 1.00 17.93 93 ALA A O 1
ATOM 699 N N . VAL A 1 94 ? 37.937 60.610 29.709 1.00 16.24 94 VAL A N 1
ATOM 700 C CA . VAL A 1 94 ? 39.018 59.618 29.726 1.00 15.96 94 VAL A CA 1
ATOM 701 C C . VAL A 1 94 ? 39.564 59.504 31.149 1.00 14.88 94 VAL A C 1
ATOM 702 O O . VAL A 1 94 ? 39.741 60.514 31.807 1.00 14.86 94 VAL A O 1
ATOM 706 N N . PRO A 1 95 ? 39.819 58.280 31.643 1.00 13.92 95 PRO A N 1
ATOM 707 C CA . PRO A 1 95 ? 39.518 56.984 31.063 1.00 14.28 95 PRO A CA 1
ATOM 708 C C . PRO A 1 95 ? 38.037 56.669 31.232 1.00 14.74 95 PRO A C 1
ATOM 709 O O . PRO A 1 95 ? 37.257 57.517 31.679 1.00 14.15 95 PRO A O 1
ATOM 713 N N . ASP A 1 96 ? 37.646 55.463 30.853 1.00 13.56 96 ASP A N 1
ATOM 714 C CA . ASP A 1 96 ? 36.260 55.030 31.005 1.00 13.61 96 ASP A CA 1
ATOM 715 C C . ASP A 1 96 ? 35.951 54.774 32.484 1.00 12.54 96 ASP A C 1
ATOM 716 O O . ASP A 1 96 ? 36.841 54.791 33.348 1.00 12.39 96 ASP A O 1
ATOM 721 N N . GLY A 1 97 ? 34.679 54.552 32.777 1.00 11.95 97 GLY A N 1
ATOM 722 C CA . GLY A 1 97 ? 34.224 54.393 34.150 1.00 11.96 97 GLY A CA 1
ATOM 723 C C . GLY A 1 97 ? 34.704 53.144 34.872 1.00 11.27 97 GLY A C 1
ATOM 724 O O . GLY A 1 97 ? 34.628 53.088 36.098 1.00 11.46 97 GLY A O 1
ATOM 725 N N . GLY A 1 98 ? 35.176 52.137 34.140 1.00 10.53 98 GLY A N 1
ATOM 726 C CA . GLY A 1 98 ? 35.662 50.909 34.774 1.00 9.81 98 GLY A CA 1
ATOM 727 C C . GLY A 1 98 ? 36.846 51.159 35.684 1.00 9.76 98 GLY A C 1
ATOM 728 O O . GLY A 1 98 ? 36.798 50.850 36.872 1.00 9.81 98 GLY A O 1
ATOM 729 N N . PRO A 1 99 ? 37.931 51.717 35.139 1.00 9.96 99 PRO A N 1
ATOM 730 C CA . PRO A 1 99 ? 39.083 52.041 35.985 1.00 10.56 99 PRO A CA 1
ATOM 731 C C . PRO A 1 99 ? 38.753 53.025 37.102 1.00 10.28 99 PRO A C 1
ATOM 732 O O . PRO A 1 99 ? 39.343 52.955 38.173 1.00 10.52 99 PRO A O 1
ATOM 736 N N . LEU A 1 100 ? 37.818 53.936 36.855 1.00 10.87 100 LEU A N 1
ATOM 737 C CA . LEU A 1 100 ? 37.468 54.918 37.874 1.00 11.28 100 LEU A CA 1
ATOM 738 C C . LEU A 1 100 ? 36.754 54.272 39.059 1.00 10.40 100 LEU A C 1
ATOM 739 O O . LEU A 1 100 ? 37.030 54.621 40.200 1.00 11.13 100 LEU A O 1
ATOM 744 N N . VAL A 1 101 ? 35.845 53.335 38.809 1.00 10.21 101 VAL A N 1
ATOM 745 C CA . VAL A 1 101 ? 35.207 52.660 39.929 1.00 10.36 101 VAL A CA 1
ATOM 746 C C . VAL A 1 101 ? 36.173 51.682 40.609 1.00 10.03 101 VAL A C 1
ATOM 747 O O . VAL A 1 101 ? 36.147 51.543 41.830 1.00 10.05 101 VAL A O 1
ATOM 751 N N . GLN A 1 102 ? 37.050 51.049 39.836 1.00 9.67 102 GLN A N 1
ATOM 752 C CA . GLN A 1 102 ? 38.106 50.219 40.424 1.00 10.05 102 GLN A CA 1
ATOM 753 C C . GLN A 1 102 ? 38.933 51.018 41.432 1.00 10.21 102 GLN A C 1
ATOM 754 O O . GLN A 1 102 ? 39.188 50.557 42.542 1.00 10.69 102 GLN A O 1
ATOM 760 N N . ARG A 1 103 ? 39.344 52.226 41.046 1.00 10.48 103 ARG A N 1
ATOM 761 C CA . ARG A 1 103 ? 40.124 53.098 41.916 1.00 11.91 103 ARG A CA 1
ATOM 762 C C . ARG A 1 103 ? 39.319 53.481 43.151 1.00 12.25 103 ARG A C 1
ATOM 763 O O . ARG A 1 103 ? 39.816 53.443 44.269 1.00 12.56 103 ARG A O 1
ATOM 771 N N . GLU A 1 104 ? 38.050 53.813 42.949 1.00 11.76 104 GLU A N 1
ATOM 772 C CA . GLU A 1 104 ? 37.200 54.243 44.052 1.00 12.77 104 GLU A CA 1
ATOM 773 C C . GLU A 1 104 ? 36.990 53.130 45.081 1.00 13.21 104 GLU A C 1
ATOM 774 O O . GLU A 1 104 ? 36.833 53.407 46.275 1.00 14.74 104 GLU A O 1
ATOM 780 N N . LEU A 1 105 ? 37.004 51.882 44.617 1.00 11.02 105 LEU A N 1
ATOM 781 C CA . LEU A 1 105 ? 36.861 50.707 45.478 1.00 11.69 105 LEU A CA 1
ATOM 782 C C . LEU A 1 105 ? 38.106 50.371 46.287 1.00 12.80 105 LEU A C 1
ATOM 783 O O . LEU A 1 105 ? 38.068 49.458 47.105 1.00 15.00 105 LEU A O 1
ATOM 788 N N . GLY A 1 106 ? 39.206 51.085 46.066 1.00 12.59 106 GLY A N 1
ATOM 789 C CA . GLY A 1 106 ? 40.464 50.761 46.716 1.00 13.08 106 GLY A CA 1
ATOM 790 C C . GLY A 1 106 ? 41.215 49.650 45.999 1.00 13.02 106 GLY A C 1
ATOM 791 O O . GLY A 1 106 ? 42.189 49.121 46.530 1.00 14.13 106 GLY A O 1
ATOM 792 N N . LEU A 1 107 ? 40.778 49.307 44.783 1.00 12.04 107 LEU A N 1
ATOM 793 C CA . LEU A 1 107 ? 41.390 48.232 43.992 1.00 12.16 107 LEU A CA 1
ATOM 794 C C . LEU A 1 107 ? 42.305 48.762 42.886 1.00 11.87 107 LEU A C 1
ATOM 795 O O . LEU A 1 107 ? 42.660 48.026 41.962 1.00 12.14 107 LEU A O 1
ATOM 800 N N . GLY A 1 108 ? 42.728 50.020 43.000 1.00 11.61 108 GLY A N 1
ATOM 801 C CA . GLY A 1 108 ? 43.527 50.669 41.967 1.00 12.17 108 GLY A CA 1
ATOM 802 C C . GLY A 1 108 ? 44.874 50.045 41.667 1.00 12.91 108 GLY A C 1
ATOM 803 O O . GLY A 1 108 ? 45.416 50.271 40.594 1.00 13.67 108 GLY A O 1
ATOM 804 N N . ARG A 1 109 ? 45.437 49.291 42.613 1.00 13.83 109 ARG A N 1
ATOM 805 C CA . ARG A 1 109 ? 46.693 48.570 42.380 1.00 14.54 109 ARG A CA 1
ATOM 806 C C . ARG A 1 109 ? 46.498 47.060 42.207 1.00 14.35 109 ARG A C 1
ATOM 807 O O . ARG A 1 109 ? 47.469 46.307 42.166 1.00 15.72 109 ARG A O 1
ATOM 815 N N . SER A 1 110 ? 45.251 46.628 42.059 1.00 13.61 110 SER A N 1
ATOM 816 C CA . SER A 1 110 ? 44.929 45.198 42.056 1.00 13.40 110 SER A CA 1
ATOM 817 C C . SER A 1 110 ? 45.232 44.480 40.758 1.00 13.16 110 SER A C 1
ATOM 818 O O . SER A 1 110 ? 45.404 43.264 40.759 1.00 14.29 110 SER A O 1
ATOM 821 N N . GLY A 1 111 ? 45.247 45.213 39.645 1.00 12.26 111 GLY A N 1
ATOM 822 C CA . GLY A 1 111 ? 45.356 44.594 38.329 1.00 12.20 111 GLY A CA 1
ATOM 823 C C . GLY A 1 111 ? 44.048 44.048 37.776 1.00 11.28 111 GLY A C 1
ATOM 824 O O . GLY A 1 111 ? 44.023 43.583 36.637 1.00 11.84 111 GLY A O 1
ATOM 825 N N . VAL A 1 112 ? 42.964 44.105 38.546 1.00 10.96 112 VAL A N 1
ATOM 826 C CA . VAL A 1 112 ? 41.718 43.480 38.114 1.00 10.85 112 VAL A CA 1
ATOM 827 C C . VAL A 1 112 ? 41.179 44.224 36.896 1.00 10.46 112 VAL A C 1
ATOM 828 O O . VAL A 1 112 ? 40.968 45.438 36.965 1.00 10.75 112 VAL A O 1
ATOM 832 N N . PRO A 1 113 ? 40.955 43.511 35.776 1.00 9.74 113 PRO A N 1
ATOM 833 C CA . PRO A 1 113 ? 40.513 44.223 34.574 1.00 9.91 113 PRO A CA 1
ATOM 834 C C . PRO A 1 113 ? 39.199 44.936 34.811 1.00 9.44 113 PRO A C 1
ATOM 835 O O . PRO A 1 113 ? 38.276 44.365 35.401 1.00 9.79 113 PRO A O 1
ATOM 839 N N . SER A 1 114 ? 39.132 46.178 34.345 1.00 9.11 114 SER A N 1
ATOM 840 C CA . SER A 1 114 ? 37.985 47.034 34.583 1.00 9.45 114 SER A CA 1
ATOM 841 C C . SER A 1 114 ? 37.677 47.769 33.293 1.00 9.98 114 SER A C 1
ATOM 842 O O . SER A 1 114 ? 38.500 48.543 32.815 1.00 10.86 114 SER A O 1
ATOM 845 N N . ILE A 1 115 ? 36.506 47.490 32.726 1.00 9.49 115 ILE A N 1
ATOM 846 C CA . ILE A 1 115 ? 36.124 47.932 31.388 1.00 10.09 115 ILE A CA 1
ATOM 847 C C . ILE A 1 115 ? 34.721 48.509 31.423 1.00 9.53 115 ILE A C 1
ATOM 848 O O . ILE A 1 115 ? 34.053 48.443 32.448 1.00 9.61 115 ILE A O 1
ATOM 853 N N . THR A 1 116 ? 34.276 49.048 30.299 1.00 10.04 116 THR A N 1
ATOM 854 C CA . THR A 1 116 ? 32.928 49.565 30.161 1.00 9.73 116 THR A CA 1
ATOM 855 C C . THR A 1 116 ? 32.201 48.889 28.998 1.00 9.36 116 THR A C 1
ATOM 856 O O . THR A 1 116 ? 32.777 48.675 27.924 1.00 10.19 116 THR A O 1
ATOM 860 N N . VAL A 1 117 ? 30.937 48.547 29.241 1.00 9.33 117 VAL A N 1
ATOM 861 C CA . VAL A 1 117 ? 30.021 48.131 28.197 1.00 10.65 117 VAL A CA 1
ATOM 862 C C . VAL A 1 117 ? 29.002 49.253 28.080 1.00 10.69 117 VAL A C 1
ATOM 863 O O . VAL A 1 117 ? 28.414 49.675 29.092 1.00 10.43 117 VAL A O 1
ATOM 867 N N . ASN A 1 118 ? 28.804 49.733 26.857 1.00 11.69 118 ASN A N 1
ATOM 868 C CA . ASN A 1 118 ? 27.970 50.901 26.602 1.00 11.97 118 ASN A CA 1
ATOM 869 C C . ASN A 1 118 ? 26.903 50.571 25.562 1.00 12.39 118 ASN A C 1
ATOM 870 O O . ASN A 1 118 ? 27.185 50.479 24.361 1.00 12.33 118 ASN A O 1
ATOM 875 N N . ALA A 1 119 ? 25.675 50.401 26.049 1.00 12.30 119 ALA A N 1
ATOM 876 C CA . ALA A 1 119 ? 24.486 50.337 25.209 1.00 13.56 119 ALA A CA 1
ATOM 877 C C . ALA A 1 119 ? 23.524 51.418 25.696 1.00 14.65 119 ALA A C 1
ATOM 878 O O . ALA A 1 119 ? 22.329 51.191 25.857 1.00 14.11 119 ALA A O 1
ATOM 880 N N . SER A 1 120 ? 24.072 52.606 25.941 1.00 15.45 120 SER A N 1
ATOM 881 C CA . SER A 1 120 ? 23.322 53.739 26.473 1.00 15.85 120 SER A CA 1
ATOM 882 C C . SER A 1 120 ? 22.578 53.334 27.760 1.00 14.49 120 SER A C 1
ATOM 883 O O . SER A 1 120 ? 23.185 52.745 28.647 1.00 13.09 120 SER A O 1
ATOM 886 N N . CYS A 1 121 ? 21.279 53.632 27.866 1.00 14.97 121 CYS A N 1
ATOM 887 C CA A CYS A 1 121 ? 20.596 53.334 29.124 0.60 14.07 121 CYS A CA 1
ATOM 888 C CA B CYS A 1 121 ? 20.457 53.324 29.040 0.40 14.60 121 CYS A CA 1
ATOM 889 C C . CYS A 1 121 ? 20.350 51.840 29.350 1.00 12.63 121 CYS A C 1
ATOM 890 O O . CYS A 1 121 ? 19.971 51.466 30.449 1.00 12.33 121 CYS A O 1
ATOM 895 N N . LEU A 1 122 ? 20.620 50.999 28.345 1.00 11.54 122 LEU A N 1
ATOM 896 C CA . LEU A 1 122 ? 20.513 49.543 28.488 1.00 10.54 122 LEU A CA 1
ATOM 897 C C . LEU A 1 122 ? 21.867 48.858 28.691 1.00 10.11 122 LEU A C 1
ATOM 898 O O . LEU A 1 122 ? 21.989 47.638 28.525 1.00 9.81 122 LEU A O 1
ATOM 903 N N . SER A 1 123 ? 22.872 49.619 29.110 1.00 9.90 123 SER A N 1
ATOM 904 C CA . SER A 1 123 ? 24.206 49.073 29.350 1.00 9.62 123 SER A CA 1
ATOM 905 C C . SER A 1 123 ? 24.218 47.939 30.368 1.00 9.50 123 SER A C 1
ATOM 906 O O . SER A 1 123 ? 24.935 46.953 30.176 1.00 9.45 123 SER A O 1
ATOM 909 N N . PHE A 1 124 ? 23.453 48.065 31.454 1.00 9.36 124 PHE A N 1
ATOM 910 C CA . PHE A 1 124 ? 23.445 47.022 32.473 1.00 9.41 124 PHE A CA 1
ATOM 911 C C . PHE A 1 124 ? 23.017 45.680 31.886 1.00 9.23 124 PHE A C 1
ATOM 912 O O . PHE A 1 124 ? 23.621 44.638 32.161 1.00 9.02 124 PHE A O 1
ATOM 920 N N . PHE A 1 125 ? 21.958 45.707 31.074 1.00 9.31 125 PHE A N 1
ATOM 921 C CA . PHE A 1 125 ? 21.475 44.483 30.441 1.00 9.23 125 PHE A CA 1
ATOM 922 C C . PHE A 1 125 ? 22.578 43.836 29.604 1.00 9.39 125 PHE A C 1
ATOM 923 O O . PHE A 1 125 ? 22.852 42.630 29.710 1.00 10.03 125 PHE A O 1
ATOM 931 N N . VAL A 1 126 ? 23.214 44.624 28.749 1.00 9.90 126 VAL A N 1
ATOM 932 C CA . VAL A 1 126 ? 24.218 44.074 27.865 1.00 10.44 126 VAL A CA 1
ATOM 933 C C . VAL A 1 126 ? 25.424 43.561 28.658 1.00 10.37 126 VAL A C 1
ATOM 934 O O . VAL A 1 126 ? 26.009 42.523 28.329 1.00 11.09 126 VAL A O 1
ATOM 938 N N . ALA A 1 127 ? 25.775 44.249 29.735 1.00 9.73 127 ALA A N 1
ATOM 939 C CA . ALA A 1 127 ? 26.836 43.769 30.611 1.00 9.97 127 ALA A CA 1
ATOM 940 C C . ALA A 1 127 ? 26.513 42.404 31.236 1.00 10.40 127 ALA A C 1
ATOM 941 O O . ALA A 1 127 ? 27.400 41.550 31.364 1.00 11.04 127 ALA A O 1
ATOM 943 N N . LEU A 1 128 ? 25.260 42.197 31.637 1.00 10.82 128 LEU A N 1
ATOM 944 C CA . LEU A 1 128 ? 24.845 40.900 32.176 1.00 11.47 128 LEU A CA 1
ATOM 945 C C . LEU A 1 128 ? 25.075 39.821 31.151 1.00 12.01 128 LEU A C 1
ATOM 946 O O . LEU A 1 128 ? 25.566 38.737 31.466 1.00 12.86 128 LEU A O 1
ATOM 951 N N . ASP A 1 129 ? 24.672 40.105 29.921 1.00 12.70 129 ASP A N 1
ATOM 952 C CA . ASP A 1 129 ? 24.802 39.167 28.831 1.00 14.40 129 ASP A CA 1
ATOM 953 C C . ASP A 1 129 ? 26.280 38.839 28.544 1.00 13.46 129 ASP A C 1
ATOM 954 O O . ASP A 1 129 ? 26.659 37.667 28.399 1.00 15.19 129 ASP A O 1
ATOM 959 N N . VAL A 1 130 ? 27.118 39.870 28.474 1.00 12.33 130 VAL A N 1
ATOM 960 C CA . VAL A 1 130 ? 28.547 39.703 28.293 1.00 12.13 130 VAL A CA 1
ATOM 961 C C . VAL A 1 130 ? 29.143 38.879 29.439 1.00 11.63 130 VAL A C 1
ATOM 962 O O . VAL A 1 130 ? 29.922 37.945 29.214 1.00 12.37 130 VAL A O 1
ATOM 966 N N . ALA A 1 131 ? 28.757 39.212 30.665 1.00 10.61 131 ALA A N 1
ATOM 967 C CA . ALA A 1 131 ? 29.260 38.510 31.845 1.00 10.89 131 ALA A CA 1
ATOM 968 C C . ALA A 1 131 ? 28.882 37.039 31.819 1.00 11.25 131 ALA A C 1
ATOM 969 O O . ALA A 1 131 ? 29.700 36.180 32.148 1.00 11.50 131 ALA A O 1
ATOM 971 N N . ALA A 1 132 ? 27.649 36.739 31.430 1.00 11.37 132 ALA A N 1
ATOM 972 C CA . ALA A 1 132 ? 27.200 35.348 31.350 1.00 12.25 132 ALA A CA 1
ATOM 973 C C . ALA A 1 132 ? 28.113 34.509 30.451 1.00 12.97 132 ALA A C 1
ATOM 974 O O . ALA A 1 132 ? 28.385 33.333 30.734 1.00 13.53 132 ALA A O 1
ATOM 976 N N . ASN A 1 133 ? 28.599 35.098 29.365 1.00 13.29 133 ASN A N 1
ATOM 977 C CA A ASN A 1 133 ? 29.436 34.364 28.443 0.60 14.35 133 ASN A CA 1
ATOM 978 C CA B ASN A 1 133 ? 29.478 34.379 28.436 0.40 14.02 133 ASN A CA 1
ATOM 979 C C . ASN A 1 133 ? 30.859 34.188 29.002 1.00 13.98 133 ASN A C 1
ATOM 980 O O . ASN A 1 133 ? 31.437 33.113 28.890 1.00 15.09 133 ASN A O 1
ATOM 989 N N . TYR A 1 134 ? 31.398 35.226 29.634 1.00 13.16 134 TYR A N 1
ATOM 990 C CA . TYR A 1 134 ? 32.682 35.090 30.323 1.00 13.43 134 TYR A CA 1
ATOM 991 C C . TYR A 1 134 ? 32.627 33.991 31.394 1.00 13.13 134 TYR A C 1
ATOM 992 O O . TYR A 1 134 ? 33.557 33.209 31.528 1.00 13.72 134 TYR A O 1
ATOM 1001 N N . LEU A 1 135 ? 31.540 33.950 32.163 1.00 12.09 135 LEU A N 1
ATOM 1002 C CA . LEU A 1 135 ? 31.402 32.960 33.234 1.00 12.18 135 LEU A CA 1
ATOM 1003 C C . LEU A 1 135 ? 31.353 31.537 32.697 1.00 12.74 135 LEU A C 1
ATOM 1004 O O . LEU A 1 135 ? 32.024 30.632 33.210 1.00 13.71 135 LEU A O 1
ATOM 1009 N N . ASN A 1 136 ? 30.549 31.329 31.659 1.00 12.70 136 ASN A N 1
ATOM 1010 C CA . ASN A 1 136 ? 30.388 29.988 31.113 1.00 13.93 136 ASN A CA 1
ATOM 1011 C C . ASN A 1 136 ? 31.581 29.497 30.296 1.00 15.08 136 ASN A C 1
ATOM 1012 O O . ASN A 1 136 ? 31.778 28.296 30.153 1.00 16.21 136 ASN A O 1
ATOM 1017 N N . MET A 1 137 ? 32.385 30.428 29.796 1.00 14.81 137 MET A N 1
ATOM 1018 C CA . MET A 1 137 ? 33.667 30.100 29.180 1.00 15.66 137 MET A CA 1
ATOM 1019 C C . MET A 1 137 ? 34.784 29.926 30.212 1.00 16.59 137 MET A C 1
ATOM 1020 O O . MET A 1 137 ? 35.918 29.637 29.841 1.00 17.31 137 MET A O 1
ATOM 1025 N N . ARG A 1 138 ? 34.458 30.088 31.498 1.00 16.58 138 ARG A N 1
ATOM 1026 C CA A ARG A 1 138 ? 35.429 29.929 32.594 0.40 17.65 138 ARG A CA 1
ATOM 1027 C CA B ARG A 1 138 ? 35.413 29.946 32.603 0.60 18.12 138 ARG A CA 1
ATOM 1028 C C . ARG A 1 138 ? 36.592 30.915 32.488 1.00 17.77 138 ARG A C 1
ATOM 1029 O O . ARG A 1 138 ? 37.710 30.614 32.915 1.00 19.04 138 ARG A O 1
ATOM 1044 N N . ARG A 1 139 ? 36.334 32.087 31.918 1.00 16.95 139 ARG A N 1
ATOM 1045 C CA A ARG A 1 139 ? 37.376 33.097 31.772 0.40 17.04 139 ARG A CA 1
ATOM 1046 C CA B ARG A 1 139 ? 37.357 33.126 31.766 0.60 18.04 139 ARG A CA 1
ATOM 1047 C C . ARG A 1 139 ? 37.549 33.880 33.069 1.00 16.73 139 ARG A C 1
ATOM 1048 O O . ARG A 1 139 ? 38.670 34.214 33.457 1.00 17.47 139 ARG A O 1
ATOM 1063 N N . TYR A 1 140 ? 36.430 34.174 33.715 1.00 14.93 140 TYR A N 1
ATOM 1064 C CA . TYR A 1 140 ? 36.405 34.861 34.994 1.00 14.02 140 TYR A CA 1
ATOM 1065 C C . TYR A 1 140 ? 35.365 34.162 35.854 1.00 14.10 140 TYR A C 1
ATOM 1066 O O . TYR A 1 140 ? 34.468 33.505 35.334 1.00 14.80 140 TYR A O 1
ATOM 1075 N N . LYS A 1 141 ? 35.494 34.300 37.166 1.00 14.03 141 LYS A N 1
ATOM 1076 C CA . LYS A 1 141 ? 34.635 33.587 38.107 1.00 14.48 141 LYS A CA 1
ATOM 1077 C C . LYS A 1 141 ? 33.648 34.467 38.858 1.00 12.85 141 LYS A C 1
ATOM 1078 O O . LYS A 1 141 ? 32.567 34.022 39.225 1.00 12.67 141 LYS A O 1
ATOM 1082 N N . ARG A 1 142 ? 34.030 35.711 39.116 1.00 11.77 142 ARG A N 1
ATOM 1083 C CA . ARG A 1 142 ? 33.279 36.587 40.015 1.00 11.36 142 ARG A CA 1
ATOM 1084 C C . ARG A 1 142 ? 33.300 37.996 39.460 1.00 10.65 142 ARG A C 1
ATOM 1085 O O . ARG A 1 142 ? 34.248 38.758 39.676 1.00 12.19 142 ARG A O 1
ATOM 1093 N N . ILE A 1 143 ? 32.245 38.318 38.722 1.00 9.97 143 ILE A N 1
ATOM 1094 C CA . ILE A 1 143 ? 32.183 39.534 37.921 1.00 9.20 143 ILE A CA 1
ATOM 1095 C C . ILE A 1 143 ? 31.294 40.588 38.585 1.00 8.78 143 ILE A C 1
ATOM 1096 O O . ILE A 1 143 ? 30.160 40.307 38.945 1.00 9.21 143 ILE A O 1
ATOM 1101 N N . LEU A 1 144 ? 31.827 41.798 38.746 1.00 8.86 144 LEU A N 1
ATOM 1102 C CA . LEU A 1 144 ? 31.093 42.931 39.289 1.00 9.22 144 LEU A CA 1
ATOM 1103 C C . LEU A 1 144 ? 30.599 43.792 38.143 1.00 8.80 144 LEU 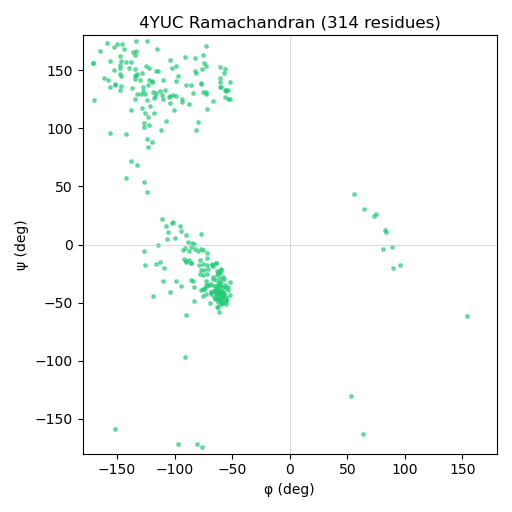A C 1
ATOM 1104 O O . LEU A 1 144 ? 31.398 44.172 37.287 1.00 9.32 144 LEU A O 1
ATOM 1109 N N . ILE A 1 145 ? 29.301 44.096 38.139 1.00 8.35 145 ILE A N 1
ATOM 1110 C CA . ILE A 1 145 ? 28.694 44.991 37.158 1.00 8.76 145 ILE A CA 1
ATOM 1111 C C . ILE A 1 145 ? 28.135 46.191 37.917 1.00 8.75 145 ILE A C 1
ATOM 1112 O O . ILE A 1 145 ? 27.365 46.012 38.876 1.00 9.65 145 ILE A O 1
ATOM 1117 N N . VAL A 1 146 ? 28.519 47.396 37.510 1.00 9.10 146 VAL A N 1
ATOM 1118 C CA . VAL A 1 146 ? 28.155 48.608 38.237 1.00 9.32 146 VAL A CA 1
ATOM 1119 C C . VAL A 1 146 ? 27.475 49.590 37.293 1.00 8.79 146 VAL A C 1
ATOM 1120 O O . VAL A 1 146 ? 28.037 49.907 36.247 1.00 9.20 146 VAL A O 1
ATOM 1124 N N . SER A 1 147 ? 26.311 50.106 37.681 1.00 8.79 147 SER A N 1
ATOM 1125 C CA . SER A 1 147 ? 25.601 51.132 36.907 1.00 9.29 147 SER A CA 1
ATOM 1126 C C . SER A 1 147 ? 25.315 52.315 37.809 1.00 9.96 147 SER A C 1
ATOM 1127 O O . SER A 1 147 ? 24.511 52.203 38.723 1.00 10.91 147 SER A O 1
ATOM 1130 N N . SER A 1 148 ? 25.943 53.456 37.542 1.00 10.07 148 SER A N 1
ATOM 1131 C CA . SER A 1 148 ? 25.803 54.643 38.387 1.00 10.15 148 SER A CA 1
ATOM 1132 C C . SER A 1 148 ? 25.578 55.842 37.515 1.00 11.55 148 SER A C 1
ATOM 1133 O O . SER A 1 148 ? 26.376 56.100 36.625 1.00 13.29 148 SER A O 1
ATOM 1136 N N . ASP A 1 149 ? 24.502 56.584 37.764 1.00 11.18 149 ASP A N 1
ATOM 1137 C CA . ASP A 1 149 ? 24.216 57.776 36.971 1.00 12.74 149 ASP A CA 1
ATOM 1138 C C . ASP A 1 149 ? 23.764 58.954 37.809 1.00 12.34 149 ASP A C 1
ATOM 1139 O O . ASP A 1 149 ? 22.936 58.822 38.702 1.00 12.29 149 ASP A O 1
ATOM 1144 N N . ILE A 1 150 ? 24.336 60.111 37.496 1.00 13.05 150 ILE A N 1
ATOM 1145 C CA . ILE A 1 150 ? 23.934 61.371 38.075 1.00 14.05 150 ILE A CA 1
ATOM 1146 C C . ILE A 1 150 ? 23.303 62.144 36.934 1.00 15.38 150 ILE A C 1
ATOM 1147 O O . ILE A 1 150 ? 24.001 62.714 36.098 1.00 17.74 150 ILE A O 1
ATOM 1152 N N . SER A 1 151 ? 21.977 62.121 36.883 1.00 16.37 151 SER A N 1
ATOM 1153 C CA . SER A 1 151 ? 21.245 62.861 35.865 1.00 18.80 151 SER A CA 1
ATOM 1154 C C . SER A 1 151 ? 20.914 64.275 36.322 1.00 20.41 151 SER A C 1
ATOM 1155 O O . SER A 1 151 ? 20.552 65.116 35.493 1.00 21.53 151 SER A O 1
ATOM 1158 N N . SER A 1 152 ? 21.045 64.562 37.620 1.00 19.10 152 SER A N 1
ATOM 1159 C CA . SER A 1 152 ? 20.660 65.868 38.153 1.00 21.22 152 SER A CA 1
ATOM 1160 C C . SER A 1 152 ? 21.514 67.009 37.582 1.00 22.91 152 SER A C 1
ATOM 1161 O O . SER A 1 152 ? 21.131 68.178 37.679 1.00 23.76 152 SER A O 1
ATOM 1164 N N . VAL A 1 153 ? 22.654 66.655 36.980 1.00 23.68 153 VAL A N 1
ATOM 1165 C CA . VAL A 1 153 ? 23.466 67.605 36.199 1.00 25.53 153 VAL A CA 1
ATOM 1166 C C . VAL A 1 153 ? 22.734 68.159 34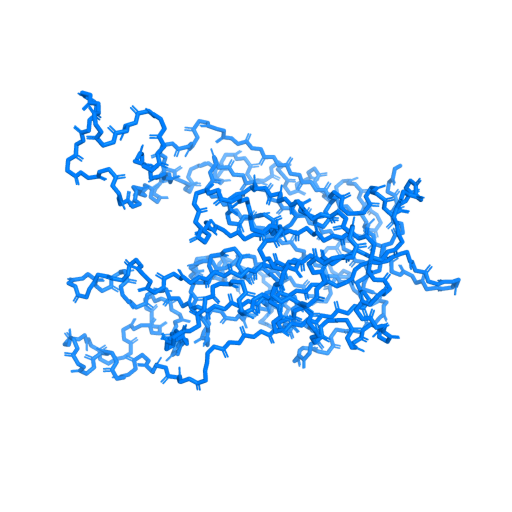.969 1.00 26.75 153 VAL A C 1
ATOM 1167 O O . VAL A 1 153 ? 23.045 69.258 34.507 1.00 27.70 153 VAL A O 1
ATOM 1171 N N . ALA A 1 154 ? 21.777 67.402 34.433 1.00 27.51 154 ALA A N 1
ATOM 1172 C CA . ALA A 1 154 ? 21.012 67.830 33.250 1.00 29.73 154 ALA A CA 1
ATOM 1173 C C . ALA A 1 154 ? 19.744 68.619 33.594 1.00 30.65 154 ALA A C 1
ATOM 1174 O O . ALA A 1 154 ? 18.940 68.923 32.705 1.00 33.50 154 ALA A O 1
ATOM 1176 N N . LEU A 1 155 ? 19.567 68.977 34.865 1.00 28.02 155 LEU A N 1
ATOM 1177 C CA . LEU A 1 155 ? 18.322 69.609 35.310 1.00 28.35 155 LEU A CA 1
ATOM 1178 C C . LEU A 1 155 ? 18.194 71.049 34.828 1.00 29.99 155 LEU A C 1
ATOM 1179 O O . LEU A 1 155 ? 19.106 71.859 34.998 1.00 30.30 155 LEU A O 1
ATOM 1184 N N . ASP A 1 156 ? 17.042 71.338 34.227 1.00 30.01 156 ASP A N 1
ATOM 1185 C CA . ASP A 1 156 ? 16.701 72.660 33.723 1.00 31.89 156 ASP A CA 1
ATOM 1186 C C . ASP A 1 156 ? 15.408 73.085 34.410 1.00 32.16 156 ASP A C 1
ATOM 1187 O O . ASP A 1 156 ? 14.325 72.621 34.054 1.00 31.86 156 ASP A O 1
ATOM 1192 N N . PHE A 1 157 ? 15.524 73.970 35.396 1.00 33.06 157 PHE A N 1
ATOM 1193 C CA . PHE A 1 157 ? 14.379 74.333 36.234 1.00 34.23 157 PHE A CA 1
ATOM 1194 C C . PHE A 1 157 ? 13.392 75.306 35.574 1.00 36.37 157 PHE A C 1
ATOM 1195 O O . PHE A 1 157 ? 12.469 75.798 36.225 1.00 37.63 157 PHE A O 1
ATOM 1203 N N . ARG A 1 158 ? 13.578 75.553 34.281 1.00 37.04 158 ARG A N 1
ATOM 1204 C CA . ARG A 1 158 ? 12.601 76.278 33.476 1.00 38.97 158 ARG A CA 1
ATOM 1205 C C . ARG A 1 158 ? 11.605 75.332 32.799 1.00 38.51 158 ARG A C 1
ATOM 1206 O O . ARG A 1 158 ? 10.585 75.782 32.277 1.00 39.10 158 ARG A O 1
ATOM 1214 N N . LYS A 1 159 ? 11.896 74.030 32.817 1.00 36.32 159 LYS A N 1
ATOM 1215 C CA . LYS A 1 159 ? 11.129 73.041 32.053 1.00 35.83 159 LYS A CA 1
ATOM 1216 C C . LYS A 1 159 ? 10.636 71.889 32.936 1.00 34.06 159 LYS A C 1
ATOM 1217 O O . LYS A 1 159 ? 11.403 70.977 33.233 1.00 31.43 159 LYS A O 1
ATOM 1223 N N . PRO A 1 160 ? 9.353 71.917 33.343 1.00 34.55 160 PRO A N 1
ATOM 1224 C CA . PRO A 1 160 ? 8.763 70.887 34.217 1.00 33.32 160 PRO A CA 1
ATOM 1225 C C . PRO A 1 160 ? 8.935 69.452 33.724 1.00 31.46 160 PRO A C 1
ATOM 1226 O O . PRO A 1 160 ? 9.185 68.552 34.529 1.00 28.65 160 PRO A O 1
ATOM 1230 N N . GLU A 1 161 ? 8.810 69.242 32.416 1.00 31.52 161 GLU A N 1
ATOM 1231 C CA . GLU A 1 161 ? 9.000 67.920 31.821 1.00 30.15 161 GLU A CA 1
ATOM 1232 C C . GLU A 1 161 ? 10.414 67.370 32.063 1.00 28.24 161 GLU A C 1
ATOM 1233 O O . GLU A 1 161 ? 10.617 66.161 32.056 1.00 27.79 161 GLU A O 1
ATOM 1235 N N . ASN A 1 162 ? 11.371 68.271 32.279 1.00 28.16 162 ASN A N 1
ATOM 1236 C CA . ASN A 1 162 ? 12.755 67.915 32.576 1.00 27.48 162 ASN A CA 1
ATOM 1237 C C . ASN A 1 162 ? 13.010 67.771 34.075 1.00 25.36 162 ASN A C 1
ATOM 1238 O O . ASN A 1 162 ? 13.391 66.693 34.536 1.00 24.42 162 ASN A O 1
ATOM 1243 N N . PHE A 1 163 ? 12.806 68.850 34.833 1.00 25.17 163 PHE A N 1
ATOM 1244 C CA . PHE A 1 163 ? 13.318 68.898 36.211 1.00 24.98 163 PHE A CA 1
ATOM 1245 C C . PHE A 1 163 ? 12.575 67.996 37.202 1.00 23.59 163 PHE A C 1
ATOM 1246 O O . PHE A 1 163 ? 13.110 67.687 38.275 1.00 22.87 163 PHE A O 1
ATOM 1254 N N . THR A 1 164 ? 11.372 67.557 36.842 1.00 22.48 164 THR A N 1
ATOM 1255 C CA . THR A 1 164 ? 10.608 66.623 37.671 1.00 21.62 164 THR A CA 1
ATOM 1256 C C . THR A 1 164 ? 10.844 65.162 37.290 1.00 19.72 164 THR A C 1
ATOM 1257 O O . THR A 1 164 ? 10.358 64.258 37.976 1.00 18.60 164 THR A O 1
ATOM 12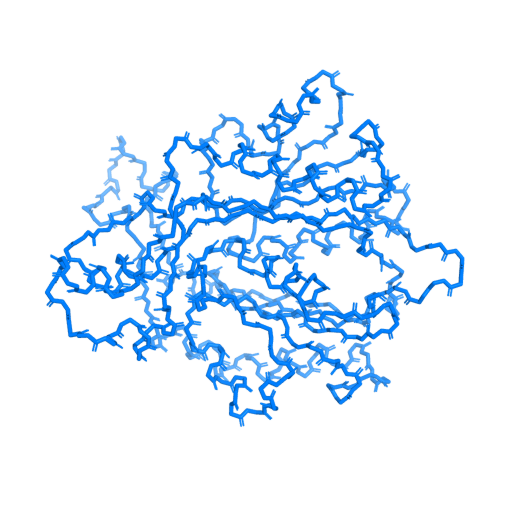61 N N . LEU A 1 165 ? 11.611 64.923 36.227 1.00 18.75 165 LEU A N 1
ATOM 1262 C CA . LEU A 1 165 ? 11.756 63.587 35.660 1.00 18.02 165 LEU A CA 1
ATOM 1263 C C . LEU A 1 165 ? 12.975 62.825 36.175 1.00 16.94 165 LEU A C 1
ATOM 1264 O O . LEU A 1 165 ? 12.924 61.606 36.324 1.00 16.06 165 LEU A O 1
ATOM 1269 N N . PHE A 1 166 ? 14.072 63.533 36.425 1.00 17.28 166 PHE A N 1
ATOM 1270 C CA . PHE A 1 166 ? 15.369 62.883 36.602 1.00 16.80 166 PHE A CA 1
ATOM 1271 C C . PHE A 1 166 ? 15.756 62.688 38.062 1.00 15.15 166 PHE A C 1
ATOM 1272 O O . PHE A 1 166 ? 15.500 63.546 38.899 1.00 15.58 166 PHE A O 1
ATOM 1280 N N . GLY A 1 167 ? 16.355 61.536 38.346 1.00 13.70 167 GLY A N 1
ATOM 1281 C CA . GLY A 1 167 ? 16.895 61.230 39.671 1.00 13.03 167 GLY A CA 1
ATOM 1282 C C . GLY A 1 167 ? 18.265 60.590 39.565 1.00 12.16 167 GLY A C 1
ATOM 1283 O O . GLY A 1 167 ? 18.674 60.153 38.489 1.00 12.64 167 GLY A O 1
ATOM 1284 N N . ASP A 1 168 ? 18.972 60.535 40.693 1.00 11.09 168 ASP A N 1
ATOM 1285 C CA . ASP A 1 168 ? 20.325 59.982 40.769 1.00 10.80 168 ASP A CA 1
ATOM 1286 C C . ASP A 1 168 ? 20.299 58.660 41.535 1.00 10.16 168 ASP A C 1
ATOM 1287 O O . ASP A 1 168 ? 19.577 58.532 42.525 1.00 10.95 168 ASP A O 1
ATOM 1292 N N . ALA A 1 169 ? 21.089 57.688 41.091 1.00 9.64 169 ALA A N 1
ATOM 1293 C CA . ALA A 1 169 ? 21.131 56.370 41.722 1.00 9.72 169 ALA A CA 1
ATOM 1294 C C . ALA A 1 169 ? 22.264 55.534 41.160 1.00 9.27 169 ALA A C 1
ATOM 1295 O O . ALA A 1 169 ? 22.722 55.760 40.030 1.00 9.36 169 ALA A O 1
ATOM 1297 N N . ALA A 1 170 ? 22.706 54.567 41.957 1.00 8.83 170 ALA A N 1
ATOM 1298 C CA . ALA A 1 170 ? 23.613 53.524 41.485 1.00 8.70 170 ALA A CA 1
ATOM 1299 C C . ALA A 1 170 ? 23.140 52.173 41.978 1.00 7.99 170 ALA A C 1
ATOM 1300 O O . ALA A 1 170 ? 22.612 52.059 43.084 1.00 8.29 170 ALA A O 1
ATOM 1302 N N . ALA A 1 171 ? 23.333 51.145 41.158 1.00 8.04 171 ALA A N 1
ATOM 1303 C CA . ALA A 1 171 ? 23.068 49.780 41.566 1.00 8.25 171 ALA A CA 1
ATOM 1304 C C . ALA A 1 171 ? 24.133 48.889 40.957 1.00 8.35 171 ALA A C 1
ATOM 1305 O O . ALA A 1 171 ? 24.776 49.243 39.962 1.00 9.74 171 ALA A O 1
ATOM 1307 N N . ALA A 1 172 ? 24.332 47.737 41.573 1.00 8.57 172 ALA A N 1
ATOM 1308 C CA . ALA A 1 172 ? 25.398 46.821 41.185 1.00 8.52 172 ALA A CA 1
ATOM 1309 C C . ALA A 1 172 ? 25.003 45.380 41.409 1.00 8.47 172 ALA A C 1
ATOM 1310 O O . ALA A 1 172 ? 24.173 45.069 42.269 1.00 8.67 172 ALA A O 1
ATOM 1312 N N . ALA A 1 173 ? 25.634 44.506 40.633 1.00 8.72 173 ALA A N 1
ATOM 1313 C CA . ALA A 1 173 ? 25.446 43.069 40.775 1.00 8.72 173 ALA A CA 1
ATOM 1314 C C . ALA A 1 173 ? 26.797 42.370 40.734 1.00 9.21 173 ALA A C 1
ATOM 1315 O O . ALA A 1 173 ? 27.698 42.775 39.983 1.00 9.44 173 ALA A O 1
ATOM 1317 N N . VAL A 1 174 ? 26.936 41.328 41.552 1.00 8.48 174 VAL A N 1
ATOM 1318 C CA . VAL A 1 174 ? 28.007 40.343 41.401 1.00 9.16 174 VAL A CA 1
ATOM 1319 C C . VAL A 1 174 ? 27.381 39.088 40.806 1.00 9.09 174 VAL A C 1
ATOM 1320 O O . VAL A 1 174 ? 26.377 38.587 41.318 1.00 9.23 174 VAL A O 1
ATOM 1324 N N . VAL A 1 175 ? 27.963 38.608 39.713 1.00 9.18 175 VAL A N 1
ATOM 1325 C CA . VAL A 1 175 ? 27.451 37.430 39.022 1.00 9.54 175 VAL A CA 1
ATOM 1326 C C . VAL A 1 175 ? 28.532 36.360 38.951 1.00 9.67 175 VAL A C 1
ATOM 1327 O O . VAL A 1 175 ? 29.722 36.663 38.788 1.00 9.92 175 VAL A O 1
ATOM 1331 N N . THR A 1 176 ? 28.097 35.117 39.113 1.00 10.38 176 THR A N 1
ATOM 1332 C CA . THR A 1 176 ? 28.969 33.949 39.175 1.00 11.37 176 THR A CA 1
ATOM 1333 C C . THR A 1 176 ? 28.239 32.778 38.524 1.00 11.72 176 THR A C 1
ATOM 1334 O O . THR A 1 176 ? 27.054 32.871 38.207 1.00 11.89 176 THR A O 1
ATOM 1338 N N . LEU A 1 177 ? 28.926 31.660 38.341 1.00 12.24 177 LEU A N 1
ATOM 1339 C CA . LEU A 1 177 ? 28.223 30.428 38.016 1.00 13.37 177 LEU A CA 1
ATOM 1340 C C . LEU A 1 177 ? 27.492 29.939 39.269 1.00 14.24 177 LEU A C 1
ATOM 1341 O O . LEU A 1 177 ? 27.910 30.240 40.393 1.00 14.40 177 LEU A O 1
ATOM 1346 N N . PRO A 1 178 ? 26.397 29.183 39.090 1.00 15.14 178 PRO A N 1
ATOM 1347 C CA . PRO A 1 178 ? 25.700 28.640 40.255 1.00 16.43 178 PRO A CA 1
ATOM 1348 C C . PRO A 1 178 ? 26.461 27.488 40.885 1.00 18.48 178 PRO A C 1
ATOM 1349 O O . PRO A 1 178 ? 27.267 26.849 40.211 1.00 18.72 178 PRO A O 1
ATOM 1353 N N . GLU A 1 179 ? 26.203 27.245 42.166 1.00 20.09 179 GLU A N 1
ATOM 1354 C CA . GLU A 1 179 ? 26.759 26.082 42.862 1.00 23.42 179 GLU A CA 1
ATOM 1355 C C . GLU A 1 179 ? 26.002 24.829 42.437 1.00 23.92 179 GLU A C 1
ATOM 1356 O O . GLU A 1 179 ? 24.901 24.925 41.897 1.00 22.69 179 GLU A O 1
ATOM 1362 N N . PRO A 1 180 ? 26.578 23.638 42.691 1.00 26.04 180 PRO A N 1
ATOM 1363 C CA . PRO A 1 180 ? 25.887 22.394 42.353 1.00 27.39 180 PRO A CA 1
ATOM 1364 C C . PRO A 1 180 ? 24.481 22.331 42.944 1.00 27.52 180 PRO A C 1
ATOM 1365 O O . PRO A 1 180 ? 24.288 22.668 44.113 1.00 27.84 180 PRO A O 1
ATOM 1369 N N . GLY A 1 181 ? 23.507 21.941 42.125 1.00 27.78 181 GLY A N 1
ATOM 1370 C CA . GLY A 1 181 ? 22.120 21.826 42.564 1.00 28.16 181 GLY A CA 1
ATOM 1371 C C . GLY A 1 181 ? 21.280 23.083 42.419 1.00 26.51 181 GLY A C 1
ATOM 1372 O O . GLY A 1 181 ? 20.055 23.002 42.408 1.00 28.10 181 GLY A O 1
ATOM 1373 N N . GLU A 1 182 ? 21.925 24.243 42.310 1.00 24.75 182 GLU A N 1
ATOM 1374 C CA . GLU A 1 182 ? 21.208 25.519 42.200 1.00 23.71 182 GLU A CA 1
ATOM 1375 C C . GLU A 1 182 ? 20.666 25.696 40.785 1.00 22.51 182 GLU A C 1
ATOM 1376 O O . GLU A 1 182 ? 21.348 25.391 39.812 1.00 23.25 182 GLU A O 1
ATOM 1382 N N . LYS A 1 183 ? 19.435 26.192 40.682 1.00 21.86 183 LYS A N 1
ATOM 1383 C CA . LYS A 1 183 ? 18.730 26.275 39.403 1.00 21.16 183 LYS A CA 1
ATOM 1384 C C . LYS A 1 183 ? 18.951 27.598 38.661 1.00 18.49 183 LYS A C 1
ATOM 1385 O O . LYS A 1 183 ? 18.478 27.752 37.537 1.00 19.03 183 LYS A O 1
ATOM 1389 N N . SER A 1 184 ? 19.679 28.536 39.264 1.00 16.41 184 SER A N 1
ATOM 1390 C CA . SER A 1 184 ? 19.874 29.868 38.668 1.00 15.27 184 SER A CA 1
ATOM 1391 C C . SER A 1 184 ? 20.369 29.783 37.222 1.00 14.99 184 SER A C 1
ATOM 1392 O O . SER A 1 184 ? 21.388 29.146 36.950 1.00 14.95 184 SER A O 1
ATOM 1395 N N . CYS A 1 185 ? 19.667 30.427 36.295 1.00 23.22 185 CYS A N 1
ATOM 1396 C CA . CYS A 1 185 ? 20.025 30.333 34.886 1.00 22.54 185 CYS A CA 1
ATOM 1397 C C . CYS A 1 185 ? 19.337 31.410 34.077 1.00 21.59 185 CYS A C 1
ATOM 1398 O O . CYS A 1 185 ? 18.379 32.027 34.537 1.00 21.92 185 CYS A O 1
ATOM 1401 N N . ILE A 1 186 ? 19.812 31.581 32.849 1.00 20.60 186 ILE A N 1
ATOM 1402 C CA . ILE A 1 186 ? 19.156 32.410 31.849 1.00 20.08 186 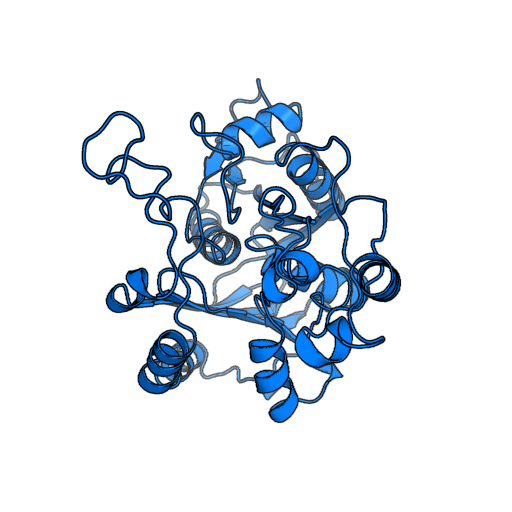ILE A CA 1
ATOM 1403 C C . ILE A 1 186 ? 18.455 31.474 30.862 1.00 21.29 186 ILE A C 1
ATOM 1404 O O . ILE A 1 186 ? 19.104 30.645 30.235 1.00 22.05 186 ILE A O 1
ATOM 1409 N N . HIS A 1 187 ? 17.142 31.626 30.729 1.00 21.20 187 HIS A N 1
ATOM 1410 C CA . HIS A 1 187 ? 16.340 30.816 29.804 1.00 22.09 187 HIS A CA 1
ATOM 1411 C C . HIS A 1 187 ? 16.316 31.393 28.398 1.00 21.42 187 HIS A C 1
ATOM 1412 O O . HIS A 1 187 ? 16.148 30.658 27.427 1.00 22.44 187 HIS A O 1
ATOM 1419 N N . ALA A 1 188 ? 16.424 32.716 28.300 1.00 20.16 188 ALA A N 1
ATOM 1420 C CA . ALA A 1 188 ? 16.332 33.420 27.022 1.00 19.92 188 ALA A CA 1
ATOM 1421 C C . ALA A 1 188 ? 16.937 34.792 27.188 1.00 18.70 188 ALA A C 1
ATOM 1422 O O . ALA A 1 188 ? 16.826 35.397 28.246 1.00 19.38 188 ALA A O 1
ATOM 1424 N N . SER A 1 189 ? 17.608 35.261 26.149 1.00 18.01 189 SER A N 1
ATOM 1425 C CA . SER A 1 189 ? 18.182 36.594 26.160 1.00 17.71 189 SER A CA 1
ATOM 1426 C C . SER A 1 189 ? 18.244 37.084 24.733 1.00 18.14 189 SER A C 1
ATOM 1427 O O . SER A 1 189 ? 18.611 36.331 23.827 1.00 19.55 189 SER A O 1
ATOM 1430 N N . GLN A 1 190 ? 17.879 38.345 24.521 1.00 16.91 190 GLN A N 1
ATOM 1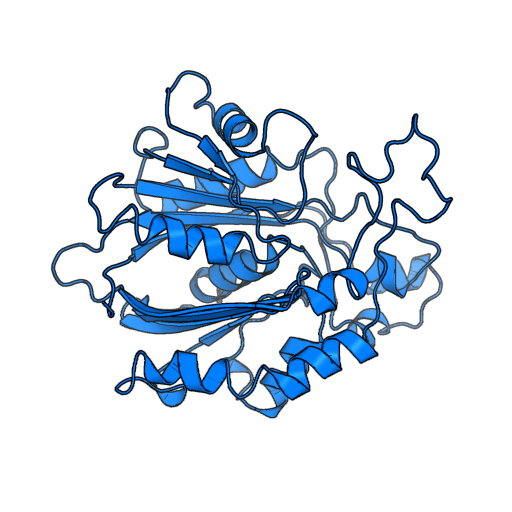431 C CA . GLN A 1 190 ? 17.837 38.900 23.177 1.00 16.97 190 GLN A CA 1
ATOM 1432 C C . GLN A 1 190 ? 18.082 40.400 23.204 1.00 16.16 190 GLN A C 1
ATOM 1433 O O . GLN A 1 190 ? 17.562 41.103 24.077 1.00 15.89 190 GLN A O 1
ATOM 1439 N N . VAL A 1 191 ? 18.884 40.862 22.255 1.00 14.82 191 VAL A N 1
ATOM 1440 C CA . VAL A 1 191 ? 19.106 42.279 22.010 1.00 14.42 191 VAL A CA 1
ATOM 1441 C C . VAL A 1 191 ? 18.855 42.526 20.533 1.00 14.66 191 VAL A C 1
ATOM 1442 O O . VAL A 1 191 ? 19.372 41.800 19.679 1.00 14.50 191 VAL A O 1
ATOM 1446 N N . ARG A 1 192 ? 18.081 43.557 20.208 1.00 14.24 192 ARG A N 1
ATOM 1447 C CA . ARG A 1 192 ? 17.952 44.007 18.819 1.00 14.71 192 ARG A CA 1
ATOM 1448 C C . ARG A 1 192 ? 18.115 45.515 18.761 1.00 14.86 192 ARG A C 1
ATOM 1449 O O . ARG A 1 192 ? 17.725 46.210 19.704 1.00 16.12 192 ARG A O 1
ATOM 1457 N N . THR A 1 193 ? 18.688 46.009 17.670 1.00 13.95 193 THR A N 1
ATOM 1458 C CA . THR A 1 193 ? 18.946 47.433 17.504 1.00 13.95 193 THR A CA 1
ATOM 1459 C C . THR A 1 193 ? 18.360 47.916 16.181 1.00 14.66 193 THR A C 1
ATOM 1460 O O . THR A 1 193 ? 18.533 47.279 15.130 1.00 14.90 193 THR A O 1
ATOM 1464 N N . TYR A 1 194 ? 17.686 49.066 16.229 1.00 14.82 194 TYR A N 1
ATOM 1465 C CA . TYR A 1 194 ? 17.131 49.736 15.065 1.00 15.27 194 TYR A CA 1
ATOM 1466 C C . TYR A 1 194 ? 17.722 51.139 15.013 1.00 15.37 194 TYR A C 1
ATOM 1467 O O . TYR A 1 194 ? 17.114 52.111 15.469 1.00 15.93 194 TYR A O 1
ATOM 1476 N N . GLY A 1 195 ? 18.910 51.220 14.428 1.00 15.26 195 GLY A N 1
ATOM 1477 C CA . GLY A 1 195 ? 19.656 52.458 14.336 1.00 15.34 195 GLY A CA 1
ATOM 1478 C C . GLY A 1 195 ? 19.003 53.541 13.507 1.00 16.49 195 GLY A C 1
ATOM 1479 O O . GLY A 1 195 ? 19.391 54.708 13.591 1.00 17.22 195 GLY A O 1
ATOM 1480 N N . TYR A 1 196 ? 18.017 53.188 12.690 1.00 17.19 196 TYR A N 1
ATOM 1481 C CA . TYR A 1 196 ? 17.247 54.225 12.017 1.00 18.62 196 TYR A CA 1
ATOM 1482 C C . TYR A 1 196 ? 16.569 55.153 13.026 1.00 18.80 196 TYR A C 1
ATOM 1483 O O . TYR A 1 196 ? 16.268 56.304 12.708 1.00 20.89 196 TYR A O 1
ATOM 1492 N N . GLY A 1 197 ? 16.377 54.673 14.249 1.00 17.80 197 GLY A N 1
ATOM 1493 C CA . GLY A 1 197 ? 15.789 55.488 15.302 1.00 18.23 19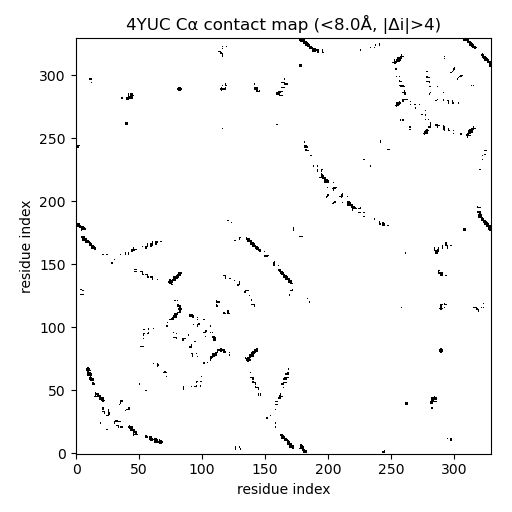7 GLY A CA 1
ATOM 1494 C C . GLY A 1 197 ? 16.783 56.318 16.103 1.00 18.30 197 GLY A C 1
ATOM 1495 O O . GLY A 1 197 ? 16.375 57.001 17.034 1.00 18.52 197 GLY A O 1
ATOM 1496 N N . ALA A 1 198 ? 18.072 56.273 15.762 1.00 18.01 198 ALA A N 1
ATOM 1497 C CA . ALA A 1 198 ? 19.079 57.034 16.509 1.00 18.61 198 ALA A CA 1
ATOM 1498 C C . ALA A 1 198 ? 18.688 58.510 16.636 1.00 20.93 198 ALA A C 1
ATOM 1499 O O . ALA A 1 198 ? 18.796 59.090 17.714 1.00 21.75 198 ALA A O 1
ATOM 1501 N N . GLU A 1 199 ? 18.210 59.099 15.548 1.00 22.29 199 GLU A N 1
ATOM 1502 C CA . GLU A 1 199 ? 17.852 60.520 15.547 1.00 24.40 199 GLU A CA 1
ATOM 1503 C C . GLU A 1 199 ? 16.642 60.889 16.419 1.00 24.93 199 GLU A C 1
ATOM 1504 O O . GLU A 1 199 ? 16.438 62.070 16.719 1.00 26.36 199 GLU A O 1
ATOM 1510 N N . PHE A 1 200 ? 15.839 59.901 16.808 1.00 23.42 200 PHE A N 1
ATOM 1511 C CA . PHE A 1 200 ? 14.642 60.155 17.620 1.00 24.28 200 PHE A CA 1
ATOM 1512 C C . PHE A 1 200 ? 14.914 60.157 19.124 1.00 23.53 200 PHE A C 1
ATOM 1513 O O . PHE A 1 200 ? 14.019 60.435 19.916 1.00 24.21 200 PHE A O 1
ATOM 1521 N N . SER A 1 201 ? 16.138 59.824 19.517 1.00 22.15 201 SER A N 1
ATOM 1522 C CA . SER A 1 201 ? 16.581 59.991 20.898 1.00 22.01 201 SER A CA 1
ATOM 1523 C C . SER A 1 201 ? 18.098 60.101 20.883 1.00 21.44 201 SER A C 1
ATOM 1524 O O . SER A 1 201 ? 18.801 59.098 20.818 1.00 19.49 201 SER A O 1
ATOM 1527 N N . MET A 1 202 ? 18.595 61.334 20.891 1.00 22.53 202 MET A N 1
ATOM 1528 C CA . MET A 1 202 ? 20.019 61.583 20.721 1.00 22.74 202 MET A CA 1
ATOM 1529 C C . MET A 1 202 ? 20.473 62.909 21.312 1.00 23.48 202 MET A C 1
ATOM 1530 O O . MET A 1 202 ? 19.682 63.831 21.517 1.00 24.90 202 MET A O 1
ATOM 1535 N N . VAL A 1 203 ? 21.770 62.966 21.584 1.00 22.60 203 VAL A N 1
ATOM 1536 C CA . VAL A 1 203 ? 22.458 64.191 21.950 1.00 23.92 203 VAL A CA 1
ATOM 1537 C C . VAL A 1 203 ? 23.583 64.343 20.928 1.00 24.03 203 VAL A C 1
ATOM 1538 O O . VAL A 1 203 ? 24.529 63.555 20.945 1.00 22.68 203 VAL A O 1
ATOM 1542 N N . PRO A 1 204 ? 23.477 65.328 20.019 1.00 25.80 204 PRO A N 1
ATOM 1543 C CA . PRO A 1 204 ? 24.433 65.389 18.904 1.00 26.09 204 PRO A CA 1
ATOM 1544 C C . PRO A 1 204 ? 25.815 65.946 19.254 1.00 26.02 204 PRO A C 1
ATOM 1545 O O . PRO A 1 204 ? 26.773 65.692 18.522 1.00 25.30 204 PRO A O 1
ATOM 1549 N N . GLY A 1 205 ? 25.913 66.711 20.341 1.00 26.34 205 GLY A N 1
ATOM 1550 C CA . GLY A 1 205 ? 27.205 67.176 20.835 1.00 26.65 205 GLY A CA 1
ATOM 1551 C C . GLY A 1 205 ? 27.940 66.119 21.639 1.00 25.01 205 GLY A C 1
ATOM 1552 O O . GLY A 1 205 ? 27.530 64.962 21.689 1.00 23.50 205 GLY A O 1
ATOM 1553 N N . GLY A 1 206 ? 29.044 66.521 22.261 1.00 25.50 206 GLY A N 1
ATOM 1554 C CA . GLY A 1 206 ? 29.760 65.660 23.203 1.00 24.76 206 GLY A CA 1
ATOM 1555 C C . GLY A 1 206 ? 30.731 64.666 22.587 1.00 23.94 206 GLY A C 1
ATOM 1556 O O . GLY A 1 206 ? 31.242 63.792 23.285 1.00 24.41 206 GLY A O 1
ATOM 1557 N N . GLY A 1 207 ? 31.008 64.805 21.295 1.00 23.90 207 GLY A N 1
ATOM 1558 C CA . GLY A 1 207 ? 31.973 63.932 20.626 1.00 22.86 207 GLY A CA 1
ATOM 1559 C C . GLY A 1 207 ? 32.638 64.609 19.446 1.00 24.03 207 GLY A C 1
ATOM 1560 O O . GLY A 1 207 ? 32.666 65.836 19.355 1.00 24.94 207 GLY A O 1
ATOM 1561 N N . SER A 1 208 ? 33.178 63.807 18.534 1.00 23.56 208 SER A N 1
ATOM 1562 C CA . SER A 1 208 ? 33.932 64.331 17.403 1.00 25.21 208 SER A CA 1
ATOM 1563 C C . SER A 1 208 ? 33.074 65.009 16.326 1.00 26.80 208 SER A C 1
ATOM 1564 O O . SER A 1 208 ? 33.529 65.948 15.674 1.00 28.89 208 SER A O 1
ATOM 1567 N N . ARG A 1 209 ? 31.838 64.543 16.151 1.00 27.02 209 ARG A N 1
ATOM 1568 C CA . ARG A 1 209 ? 30.992 65.024 15.049 1.00 29.55 209 ARG A CA 1
ATOM 1569 C C . ARG A 1 209 ? 30.685 66.518 15.167 1.00 31.51 209 ARG A C 1
ATOM 1570 O O . ARG A 1 209 ? 30.695 67.234 14.165 1.00 32.54 209 ARG A O 1
ATOM 1578 N N . ARG A 1 210 ? 30.411 66.977 16.385 1.00 31.25 210 ARG A N 1
ATOM 1579 C CA . ARG A 1 210 ? 30.160 68.397 16.639 1.00 33.76 210 ARG A CA 1
ATOM 1580 C C . ARG A 1 210 ? 31.071 68.896 17.753 1.00 34.86 210 ARG A C 1
ATOM 1581 O O . ARG A 1 210 ? 30.613 69.476 18.739 1.00 37.08 210 ARG A O 1
ATOM 1589 N N . HIS A 1 211 ? 32.370 68.666 17.578 1.00 28.95 211 HIS A N 1
ATOM 1590 C CA . HIS A 1 211 ? 33.374 69.079 18.550 1.00 30.45 211 HIS A CA 1
ATOM 1591 C C . HIS A 1 211 ? 33.300 70.605 18.722 1.00 31.69 211 HIS A C 1
ATOM 1592 O O . HIS A 1 211 ? 33.173 71.327 17.730 1.00 32.15 211 HIS A O 1
ATOM 1599 N N . PRO A 1 212 ? 33.356 71.096 19.977 1.00 32.63 212 PRO A N 1
ATOM 1600 C CA . PRO A 1 212 ? 33.226 72.533 20.272 1.00 34.56 212 PRO A CA 1
ATOM 1601 C C . PRO A 1 212 ? 34.153 73.461 19.474 1.00 37.52 212 PRO A C 1
ATOM 1602 O O . PRO A 1 212 ? 33.787 74.608 19.196 1.00 39.31 212 PRO A O 1
ATOM 1606 N N . ASN A 1 213 ? 35.345 72.975 19.136 1.00 39.21 213 ASN A N 1
ATOM 1607 C CA . ASN A 1 213 ? 36.326 73.753 18.377 1.00 42.46 213 ASN A CA 1
ATOM 1608 C C . ASN A 1 213 ? 36.144 73.678 16.858 1.00 43.32 213 ASN A C 1
ATOM 1609 O O . ASN A 1 213 ? 36.882 74.332 16.118 1.00 47.28 213 ASN A O 1
ATOM 1611 N N . GLY A 1 214 ? 35.169 72.894 16.398 1.00 40.21 214 GLY A N 1
ATOM 1612 C CA . GLY A 1 214 ? 34.938 72.683 14.965 1.00 41.30 214 GLY A CA 1
ATOM 1613 C C . GLY A 1 214 ? 33.850 73.561 14.369 1.00 41.82 214 GLY A C 1
ATOM 1614 O O . GLY A 1 214 ? 33.328 74.461 15.032 1.00 41.13 214 GLY A O 1
ATOM 1615 N N . LYS A 1 215 ? 33.501 73.279 13.114 1.00 43.30 215 LYS A N 1
ATOM 1616 C CA . LYS A 1 215 ? 32.564 74.103 12.346 1.00 45.71 215 LYS A CA 1
ATOM 1617 C C . LYS A 1 215 ? 31.139 73.546 12.288 1.00 43.49 215 LYS A C 1
ATOM 1618 O O . LYS A 1 215 ? 30.285 74.111 11.603 1.00 45.88 215 LYS A O 1
ATOM 1620 N N . ASN A 1 216 ? 30.877 72.457 13.012 1.00 38.80 216 ASN A N 1
ATOM 1621 C CA . ASN A 1 216 ? 29.582 71.769 12.951 1.00 36.87 216 ASN A CA 1
ATOM 1622 C C . ASN A 1 216 ? 28.711 71.972 14.191 1.00 33.76 216 ASN A C 1
ATOM 1623 O O . ASN A 1 216 ? 27.748 71.230 14.398 1.00 31.90 216 ASN A O 1
ATOM 1628 N N . THR A 1 217 ? 29.033 72.970 15.011 1.00 33.73 217 THR A N 1
ATOM 1629 C CA . THR A 1 217 ? 28.298 73.170 16.255 1.00 32.23 217 THR A CA 1
ATOM 1630 C C . THR A 1 217 ? 27.014 73.948 16.003 1.00 34.22 217 THR A C 1
ATOM 1631 O O . THR A 1 217 ? 26.935 74.753 15.075 1.00 37.76 217 THR A O 1
ATOM 1635 N N . THR A 1 218 ? 26.007 73.672 16.826 1.00 32.91 218 THR A N 1
ATOM 1636 C CA . THR A 1 218 ? 24.780 74.462 16.878 1.00 35.43 218 THR A CA 1
ATOM 1637 C C . THR A 1 218 ? 24.449 74.722 18.348 1.00 35.27 218 THR A C 1
ATOM 1638 O O . THR A 1 218 ? 24.969 74.034 19.228 1.00 32.37 218 THR A O 1
ATOM 1642 N N . PRO A 1 219 ? 23.578 75.708 18.625 1.00 38.44 219 PRO A N 1
ATOM 1643 C CA . PRO A 1 219 ? 23.184 75.986 20.009 1.00 39.56 219 PRO A CA 1
ATOM 1644 C C . PRO A 1 219 ? 22.555 74.807 20.765 1.00 37.60 219 PRO A C 1
ATOM 1645 O O . PRO A 1 219 ? 22.679 74.730 21.987 1.00 38.66 219 PRO A O 1
ATOM 1649 N N . GLU A 1 220 ? 21.902 73.894 20.050 1.00 36.44 220 GLU A N 1
ATOM 1650 C CA . GLU A 1 220 ? 21.155 72.807 20.691 1.00 35.58 220 GLU A CA 1
ATOM 1651 C C . GLU A 1 220 ? 21.943 71.498 20.860 1.00 31.17 220 GLU A C 1
ATOM 1652 O O . GLU A 1 220 ? 21.365 70.472 21.214 1.00 29.99 220 GLU A O 1
ATOM 1658 N N . ASP A 1 221 ? 23.256 71.538 20.648 1.00 29.01 221 ASP A N 1
ATOM 1659 C CA . ASP A 1 221 ? 24.066 70.308 20.620 1.00 25.88 221 ASP A CA 1
ATOM 1660 C C . ASP A 1 221 ? 24.075 69.496 21.911 1.00 25.77 221 ASP A C 1
ATOM 1661 O O . ASP A 1 221 ? 24.157 68.270 21.863 1.00 23.73 221 ASP A O 1
ATOM 1666 N N . ASN A 1 222 ? 24.017 70.162 23.059 1.00 28.26 222 ASN A N 1
ATOM 1667 C CA . ASN A 1 222 ? 24.190 69.473 24.339 1.00 30.19 222 ASN A CA 1
ATOM 1668 C C . ASN A 1 222 ? 22.879 69.061 25.014 1.00 32.20 222 ASN A C 1
ATOM 1669 O O . ASN A 1 222 ? 22.871 68.715 26.194 1.00 36.08 222 ASN A O 1
ATOM 1674 N N . TYR A 1 223 ? 21.784 69.072 24.255 1.00 31.65 223 TYR A N 1
ATOM 1675 C CA . TYR A 1 223 ? 20.469 68.709 24.776 1.00 33.86 223 TYR A CA 1
ATOM 1676 C C . TYR A 1 223 ? 19.944 67.439 24.130 1.00 31.40 223 TYR A C 1
ATOM 1677 O O . TYR A 1 223 ? 20.246 67.143 22.972 1.00 28.76 223 TYR A O 1
ATOM 1686 N N . LEU A 1 224 ? 19.157 66.690 24.895 1.00 33.19 224 LEU A N 1
ATOM 1687 C CA . LEU A 1 224 ? 18.525 65.478 24.396 1.00 31.93 224 LEU A CA 1
ATOM 1688 C C . LEU A 1 224 ? 17.404 65.840 23.427 1.00 32.22 224 LEU A C 1
ATOM 1689 O O . LEU A 1 224 ? 16.433 66.493 23.810 1.00 35.01 224 LEU A O 1
ATOM 1694 N N . HIS A 1 225 ? 17.568 65.436 22.170 1.00 30.04 225 HIS A N 1
ATOM 1695 C CA . HIS A 1 225 ? 16.529 65.547 21.155 1.00 31.12 225 HIS A CA 1
ATOM 1696 C C . HIS A 1 225 ? 15.684 64.284 21.253 1.00 31.05 225 HIS A C 1
ATOM 1697 O O . HIS A 1 225 ? 16.210 63.181 21.101 1.00 28.20 225 HIS A O 1
ATOM 1704 N N . MET A 1 226 ? 14.387 64.440 21.504 1.00 33.77 226 MET A N 1
ATOM 1705 C CA . MET A 1 226 ? 13.480 63.302 21.644 1.00 35.29 226 MET A CA 1
ATOM 1706 C C . MET A 1 226 ? 12.257 63.483 20.749 1.00 36.91 226 MET A C 1
ATOM 1707 O O . MET A 1 226 ? 11.619 64.535 20.775 1.00 39.39 226 MET A O 1
ATOM 1712 N N . ASN A 1 227 ? 11.943 62.459 19.957 1.00 35.85 227 ASN A N 1
ATOM 1713 C CA . ASN A 1 227 ? 10.722 62.434 19.156 1.00 38.66 227 ASN A CA 1
ATOM 1714 C C . ASN A 1 227 ? 9.891 61.225 19.585 1.00 40.33 227 ASN A C 1
ATOM 1715 O O . ASN A 1 227 ? 10.008 60.138 19.020 1.00 38.54 227 ASN A O 1
ATOM 1720 N N . GLY A 1 228 ? 9.048 61.438 20.594 1.00 28.70 228 GLY A N 1
ATOM 1721 C CA . GLY A 1 228 ? 8.280 60.365 21.217 1.00 28.07 228 GLY A CA 1
ATOM 1722 C C . GLY A 1 228 ? 7.362 59.622 20.266 1.00 26.94 228 GLY A C 1
ATOM 1723 O O . GLY A 1 228 ? 7.248 58.402 20.354 1.00 25.08 228 GLY A O 1
ATOM 1724 N N . ALA A 1 229 ? 6.711 60.354 19.362 1.00 28.57 229 ALA A N 1
ATOM 1725 C CA . ALA A 1 229 ? 5.805 59.751 18.380 1.00 28.27 229 ALA A CA 1
ATOM 1726 C C . ALA A 1 229 ? 6.542 58.760 17.481 1.00 26.25 229 ALA A C 1
ATOM 1727 O O . ALA A 1 229 ? 6.069 57.644 17.253 1.00 25.86 229 ALA A O 1
ATOM 1729 N N . GLU A 1 230 ? 7.713 59.165 16.992 1.00 25.51 230 GLU A N 1
ATOM 1730 C CA . GLU A 1 230 ? 8.513 58.306 16.119 1.00 24.35 230 GLU A CA 1
ATOM 1731 C C . GLU A 1 230 ? 9.133 57.126 16.870 1.00 22.13 230 GLU A C 1
ATOM 1732 O O . GLU A 1 230 ? 9.251 56.044 16.307 1.00 20.69 230 GLU A O 1
ATOM 1738 N N . LEU A 1 231 ? 9.519 57.326 18.131 1.00 21.93 231 LEU A N 1
ATOM 1739 C CA . LEU A 1 231 ? 10.006 56.223 18.967 1.00 20.72 231 LEU A CA 1
ATOM 1740 C C . LEU A 1 231 ? 8.932 55.151 19.141 1.00 20.10 231 LEU A C 1
ATOM 1741 O O . LEU A 1 231 ? 9.212 53.962 19.036 1.00 18.99 231 LEU A O 1
ATOM 1746 N N . LEU A 1 232 ? 7.700 55.579 19.403 1.00 22.05 232 LEU A N 1
ATOM 1747 C CA . LEU A 1 232 ? 6.599 54.631 19.555 1.00 22.07 232 LEU A CA 1
ATOM 1748 C C . LEU A 1 232 ? 6.382 53.812 18.286 1.00 20.25 232 LEU A C 1
ATOM 1749 O O . LEU A 1 232 ? 6.141 52.609 18.365 1.00 19.11 232 LEU A O 1
ATOM 1754 N N . LYS A 1 233 ? 6.498 54.454 17.125 1.00 20.61 233 LYS A N 1
ATOM 1755 C CA . LYS A 1 233 ? 6.335 53.759 15.844 1.00 20.22 233 LYS A CA 1
ATOM 1756 C C . LYS A 1 233 ? 7.340 52.624 15.670 1.00 17.82 233 LYS A C 1
ATOM 1757 O O . LYS A 1 233 ? 7.009 51.581 15.111 1.00 17.65 233 LYS A O 1
ATOM 1763 N N . ILE A 1 234 ? 8.560 52.811 16.173 1.00 16.86 234 ILE A N 1
ATOM 1764 C CA . ILE A 1 234 ? 9.553 51.741 16.134 1.00 15.68 234 ILE A CA 1
ATOM 1765 C C . ILE A 1 234 ? 9.044 50.569 16.980 1.00 15.13 234 ILE A C 1
ATOM 1766 O O . ILE A 1 234 ? 9.156 49.412 16.580 1.00 15.33 234 ILE A O 1
ATOM 1771 N N . GLY A 1 235 ? 8.477 50.880 18.143 1.00 15.18 235 GLY A N 1
ATOM 1772 C CA . GLY A 1 235 ? 7.845 49.878 18.992 1.00 15.69 235 GLY A CA 1
ATOM 1773 C C . GLY A 1 235 ? 6.718 49.158 18.277 1.00 15.76 235 GLY A C 1
ATOM 1774 O O . GLY A 1 235 ? 6.673 47.934 18.268 1.00 15.50 235 GLY A O 1
ATOM 1775 N N . PHE A 1 236 ? 5.820 49.913 17.651 1.00 16.93 236 PHE A N 1
ATOM 1776 C CA . PHE A 1 236 ? 4.681 49.307 16.960 1.00 17.66 236 PHE A CA 1
ATOM 1777 C C . PHE A 1 236 ? 5.141 48.329 15.878 1.00 17.50 236 PHE A C 1
ATOM 1778 O O . PHE A 1 236 ? 4.566 47.258 15.711 1.00 18.56 236 PHE A O 1
ATOM 1786 N N . GLU A 1 237 ? 6.183 48.695 15.142 1.00 16.85 237 GLU A N 1
ATOM 1787 C CA . GLU A 1 237 ? 6.607 47.879 14.013 1.00 17.34 237 GLU A CA 1
ATOM 1788 C C . GLU A 1 237 ? 7.385 46.632 14.424 1.00 16.56 237 GLU A C 1
ATOM 1789 O O . GLU A 1 237 ? 7.199 45.565 13.833 1.00 17.25 237 GLU A O 1
ATOM 1795 N N . TYR A 1 238 ? 8.243 46.759 15.435 1.00 14.83 238 TYR A N 1
ATOM 1796 C CA . TYR A 1 238 ? 9.238 45.728 15.723 1.00 14.11 238 TYR A CA 1
ATOM 1797 C C . TYR A 1 238 ? 9.123 44.993 17.060 1.00 13.76 238 TYR A C 1
ATOM 1798 O O . TYR A 1 238 ? 9.723 43.932 17.210 1.00 13.44 238 TYR A O 1
ATOM 1807 N N . LEU A 1 239 ? 8.369 45.522 18.023 1.00 14.63 239 LEU A N 1
ATOM 1808 C CA . LEU A 1 239 ? 8.282 44.863 19.336 1.00 15.14 239 LEU A CA 1
ATOM 1809 C C . LEU A 1 239 ? 7.554 43.531 19.305 1.00 15.52 239 LEU A C 1
ATOM 1810 O O . LEU A 1 239 ? 8.001 42.577 19.948 1.00 15.30 239 LEU A O 1
ATOM 1815 N N . PRO A 1 240 ? 6.427 43.444 18.579 1.00 16.05 240 PRO A N 1
ATOM 1816 C CA . PRO A 1 240 ? 5.776 42.130 18.574 1.00 16.98 240 PRO A CA 1
ATOM 1817 C C . PRO A 1 240 ? 6.690 40.983 18.120 1.00 16.44 240 PRO A C 1
ATOM 1818 O O . PRO A 1 240 ? 6.724 39.942 18.777 1.00 17.59 240 PRO A O 1
ATOM 1822 N N . ARG A 1 241 ? 7.448 41.177 17.040 1.00 15.70 241 ARG A N 1
ATOM 1823 C CA A ARG A 1 241 ? 8.349 40.129 16.572 0.60 16.21 241 ARG A CA 1
ATOM 1824 C CA B ARG A 1 241 ? 8.384 40.160 16.549 0.40 15.88 241 ARG A CA 1
ATOM 1825 C C . ARG A 1 241 ? 9.526 39.935 17.535 1.00 14.61 241 ARG A C 1
ATOM 1826 O O . ARG A 1 241 ? 10.023 38.816 17.677 1.00 15.34 241 ARG A O 1
ATOM 1841 N N . PHE A 1 242 ? 9.951 41.005 18.210 1.00 13.69 242 PHE A N 1
ATOM 1842 C CA . PHE A 1 242 ? 10.992 40.893 19.236 1.00 12.85 242 PHE A CA 1
ATOM 1843 C C . PHE A 1 242 ? 10.536 39.950 20.348 1.00 13.48 242 PHE A C 1
ATOM 1844 O O . PHE A 1 242 ? 11.244 39.013 20.716 1.00 13.31 242 PHE A O 1
ATOM 1852 N N . ASN A 1 243 ? 9.340 40.193 20.874 1.00 14.51 243 ASN A N 1
ATOM 1853 C CA . ASN A 1 243 ? 8.819 39.378 21.966 1.00 15.69 243 ASN A CA 1
ATOM 1854 C C . ASN A 1 243 ? 8.606 37.933 21.543 1.00 16.18 243 ASN A C 1
ATOM 1855 O O . ASN A 1 243 ? 8.919 37.014 22.293 1.00 16.48 243 ASN A O 1
ATOM 1860 N N . GLU A 1 244 ? 8.070 37.739 20.342 1.00 17.27 244 GLU A N 1
ATOM 1861 C CA . GLU A 1 244 ? 7.882 36.401 19.792 1.00 19.59 244 GLU A CA 1
ATOM 1862 C C . GLU A 1 244 ? 9.198 35.628 19.764 1.00 18.78 244 GLU A C 1
ATOM 1863 O O . GLU A 1 244 ? 9.262 34.482 20.218 1.00 19.07 244 GLU A O 1
ATOM 1869 N N . ALA A 1 245 ? 10.247 36.264 19.246 1.00 17.08 245 ALA A N 1
ATOM 1870 C CA . ALA A 1 245 ? 11.549 35.615 19.101 1.00 16.83 245 ALA A CA 1
ATOM 1871 C C . ALA A 1 245 ? 12.213 35.336 20.451 1.00 16.05 245 ALA A C 1
ATOM 1872 O O . ALA A 1 245 ? 12.916 34.341 20.602 1.00 17.64 245 ALA A O 1
ATOM 1874 N N . LEU A 1 246 ? 11.996 36.209 21.427 1.00 14.72 246 LEU A N 1
ATOM 1875 C CA . LEU A 1 246 ? 12.544 35.990 22.768 1.00 14.12 246 LEU A CA 1
ATOM 1876 C C . LEU A 1 246 ? 11.970 34.715 23.387 1.00 15.01 246 LEU A C 1
ATOM 1877 O O . LEU A 1 246 ? 12.711 33.837 23.830 1.00 15.14 246 LEU A O 1
ATOM 1882 N N . TRP A 1 247 ? 10.646 34.633 23.426 1.00 15.52 247 TRP A N 1
ATOM 1883 C CA . TRP A 1 247 ? 9.976 33.523 24.095 1.00 16.64 247 TRP A CA 1
ATOM 1884 C C . TRP A 1 247 ? 10.118 32.193 23.350 1.00 17.94 247 TRP A C 1
ATOM 1885 O O . TRP A 1 247 ? 10.007 31.140 23.965 1.00 18.39 247 TRP A O 1
ATOM 1896 N N . LYS A 1 248 ? 10.414 32.245 22.052 1.00 18.35 248 LYS A N 1
ATOM 1897 C CA . LYS A 1 248 ? 10.730 31.032 21.292 1.00 20.30 248 LYS A CA 1
ATOM 1898 C C . LYS A 1 248 ? 12.039 30.380 21.737 1.00 19.29 248 LYS A C 1
ATOM 1899 O O . LYS A 1 248 ? 12.272 29.204 21.453 1.00 20.72 248 LYS A O 1
ATOM 1905 N N . GLN A 1 249 ? 12.893 31.130 22.430 1.00 17.68 249 GLN A N 1
ATOM 1906 C CA . GLN A 1 249 ? 14.139 30.576 22.964 1.00 18.13 249 GLN A CA 1
ATOM 1907 C C . GLN A 1 249 ? 13.902 29.641 24.144 1.00 19.07 249 GLN A C 1
ATOM 1908 O O . GLN A 1 249 ? 14.733 28.781 24.428 1.00 19.70 249 GLN A O 1
ATOM 1914 N N . CYS A 1 250 ? 12.784 29.833 24.842 1.00 19.06 250 CYS A N 1
ATOM 1915 C CA . CYS A 1 250 ? 12.444 29.024 26.013 1.00 20.61 250 CYS A CA 1
ATOM 1916 C C . CYS A 1 250 ? 10.991 28.548 25.914 1.00 22.14 250 CYS A C 1
ATOM 1917 O O . CYS A 1 250 ? 10.138 28.965 26.696 1.00 21.49 250 CYS A O 1
ATOM 1920 N N . PRO A 1 251 ? 10.704 27.648 24.954 1.00 25.38 251 PRO A N 1
ATOM 1921 C CA . PRO A 1 251 ? 9.313 27.241 24.726 1.00 27.76 251 PRO A CA 1
ATOM 1922 C C . PRO A 1 251 ? 8.639 26.594 25.946 1.00 29.18 251 PRO A C 1
ATOM 1923 O O . PRO A 1 251 ? 7.413 26.591 26.031 1.00 31.58 251 PRO A O 1
ATOM 1927 N N . ASP A 1 252 ? 9.433 26.081 26.884 1.00 30.36 252 ASP A N 1
ATOM 1928 C CA . ASP A 1 252 ? 8.903 25.445 28.096 1.00 33.29 252 ASP A CA 1
ATOM 1929 C C . ASP A 1 252 ? 8.456 26.444 29.156 1.00 31.36 252 ASP A C 1
ATOM 1930 O O . ASP A 1 252 ? 7.718 26.085 30.074 1.00 32.36 252 ASP A O 1
ATOM 1935 N N . ILE A 1 253 ? 8.912 27.687 29.027 1.00 28.33 253 ILE A N 1
ATOM 1936 C CA . ILE A 1 253 ? 8.666 28.737 30.011 1.00 27.01 253 ILE A CA 1
ATOM 1937 C C . ILE A 1 253 ? 7.832 29.834 29.357 1.00 25.90 253 ILE A C 1
ATOM 1938 O O . ILE A 1 253 ? 8.174 30.296 28.271 1.00 25.81 253 ILE A O 1
ATOM 1943 N N . THR A 1 254 ? 6.747 30.246 30.007 1.00 23.96 254 THR A N 1
ATOM 1944 C CA . THR A 1 254 ? 5.954 31.382 29.538 1.00 23.62 254 THR A CA 1
ATOM 1945 C C . THR A 1 254 ? 5.853 32.415 30.645 1.00 21.77 254 THR A C 1
ATOM 1946 O O . THR A 1 254 ? 6.314 32.191 31.766 1.00 20.11 254 THR A O 1
ATOM 1950 N N . ILE A 1 255 ? 5.251 33.555 30.328 1.00 21.21 255 ILE A N 1
ATOM 1951 C CA . ILE A 1 255 ? 5.117 34.643 31.288 1.00 19.97 255 ILE A CA 1
ATOM 1952 C C . ILE A 1 255 ? 4.377 34.204 32.562 1.00 20.48 255 ILE A C 1
ATOM 1953 O O . ILE A 1 255 ? 4.661 34.712 33.641 1.00 19.47 255 ILE A O 1
ATOM 1958 N N . LYS A 1 256 ? 3.465 33.239 32.447 1.00 21.75 256 LYS A N 1
ATOM 1959 C CA . LYS A 1 256 ? 2.755 32.712 33.627 1.00 23.17 256 LYS A CA 1
ATOM 1960 C C . LYS A 1 256 ? 3.692 32.048 34.651 1.00 22.85 256 LYS A C 1
ATOM 1961 O O . LYS A 1 256 ? 3.360 31.957 35.840 1.00 23.67 256 LYS A O 1
ATOM 1964 N N . ASP A 1 257 ? 4.845 31.574 34.181 1.00 21.75 257 ASP A N 1
ATOM 1965 C CA . ASP A 1 257 ? 5.849 30.924 35.032 1.00 21.29 257 ASP A CA 1
ATOM 1966 C C . ASP A 1 257 ? 6.791 31.913 35.716 1.00 19.48 257 ASP A C 1
ATOM 1967 O O . ASP A 1 257 ? 7.699 31.508 36.447 1.00 19.32 257 ASP A O 1
ATOM 1972 N N . CYS A 1 258 ? 6.577 33.202 35.478 1.00 18.51 258 CYS A N 1
ATOM 1973 C CA . CYS A 1 258 ? 7.462 34.236 35.983 1.00 17.29 258 CYS A CA 1
ATOM 1974 C C . CYS A 1 258 ? 6.769 35.098 37.022 1.00 17.11 258 CYS A C 1
ATOM 1975 O O . CYS A 1 258 ? 5.652 35.570 36.795 1.00 19.26 258 CYS A O 1
ATOM 1978 N N . ARG A 1 259 ? 7.435 35.317 38.152 1.00 15.91 259 ARG A N 1
ATOM 1979 C CA . ARG A 1 259 ? 6.864 36.103 39.237 1.00 16.18 259 ARG A CA 1
ATOM 1980 C C . ARG A 1 259 ? 6.864 37.593 38.967 1.00 15.08 259 ARG A C 1
ATOM 1981 O O . ARG A 1 259 ? 5.882 38.271 39.270 1.00 15.81 259 ARG A O 1
ATOM 1989 N N . TYR A 1 260 ? 7.977 38.106 38.451 1.00 13.38 260 TYR A N 1
ATOM 1990 C CA . TYR A 1 260 ? 8.142 39.543 38.265 1.00 12.85 260 TYR A CA 1
ATOM 1991 C C . TYR A 1 260 ? 8.602 39.932 36.875 1.00 12.18 260 TYR A C 1
ATOM 1992 O O . TYR A 1 260 ? 9.458 39.278 36.280 1.00 12.15 260 TYR A O 1
ATOM 2001 N N . VAL A 1 261 ? 8.050 41.038 36.390 1.00 11.70 261 VAL A N 1
ATOM 2002 C CA . VAL A 1 261 ? 8.582 41.761 35.244 1.00 11.51 261 VAL A CA 1
ATOM 2003 C C . VAL A 1 261 ? 9.347 42.956 35.798 1.00 11.02 261 VAL A C 1
ATOM 2004 O O . VAL A 1 261 ? 8.830 43.721 36.622 1.00 11.49 261 VAL A O 1
ATOM 2008 N N . ILE A 1 262 ? 10.588 43.093 35.340 1.00 10.30 262 ILE A N 1
ATOM 2009 C CA . ILE A 1 262 ? 11.560 44.014 35.915 1.00 10.17 262 ILE A CA 1
ATOM 2010 C C . ILE A 1 262 ? 12.046 44.927 34.785 1.00 10.16 262 ILE A C 1
ATOM 2011 O O . ILE A 1 262 ? 13.001 44.593 34.073 1.00 10.18 262 ILE A O 1
ATOM 2016 N N . PRO A 1 263 ? 11.369 46.075 34.593 1.00 9.76 263 PRO A N 1
ATOM 2017 C CA . PRO A 1 263 ? 11.663 46.892 33.421 1.00 9.69 263 PRO A CA 1
ATOM 2018 C C . PRO A 1 263 ? 12.619 48.050 33.661 1.00 9.75 263 PRO A C 1
ATOM 2019 O O . PRO A 1 263 ? 12.607 48.672 34.715 1.00 10.11 263 PRO A O 1
ATOM 2023 N N . HIS A 1 264 ? 13.441 48.331 32.659 1.00 9.86 264 HIS A N 1
ATOM 2024 C CA . HIS A 1 264 ? 14.000 49.656 32.493 1.00 9.75 264 HIS A CA 1
ATOM 2025 C C . HIS A 1 264 ? 12.808 50.615 32.418 1.00 9.77 264 HIS A C 1
ATOM 2026 O O . HIS A 1 264 ? 11.884 50.395 31.633 1.00 10.00 264 HIS A O 1
ATOM 2033 N N . GLN A 1 265 ? 12.801 51.648 33.258 1.00 9.79 265 GLN A N 1
ATOM 2034 C CA . GLN A 1 265 ? 11.599 52.487 33.443 1.00 10.06 265 GLN A CA 1
ATOM 2035 C C . GLN A 1 265 ? 11.954 53.966 33.506 1.00 10.75 265 GLN A C 1
ATOM 2036 O O . GLN A 1 265 ? 11.879 54.585 34.560 1.00 10.87 265 GLN A O 1
ATOM 2042 N N . PRO A 1 266 ? 12.335 54.544 32.357 1.00 11.37 266 PRO A N 1
ATOM 2043 C CA . PRO A 1 266 ? 12.716 55.957 32.304 1.00 12.10 266 PRO A CA 1
ATOM 2044 C C . PRO A 1 266 ? 11.525 56.908 32.303 1.00 12.45 266 PRO A C 1
ATOM 2045 O O . PRO A 1 266 ? 11.703 58.116 32.467 1.00 13.21 266 PRO A O 1
ATOM 2049 N N . SER A 1 267 ? 10.332 56.374 32.069 1.00 12.66 267 SER A N 1
ATOM 2050 C CA . SER A 1 267 ? 9.104 57.139 32.203 1.00 13.64 267 SER A CA 1
ATOM 2051 C C . SER A 1 267 ? 7.978 56.208 32.607 1.00 13.60 267 SER A C 1
ATOM 2052 O O . SER A 1 267 ? 8.152 54.988 32.637 1.00 13.72 267 SER A O 1
ATOM 2055 N N . ARG A 1 268 ? 6.819 56.779 32.911 1.00 14.45 268 ARG A N 1
ATOM 2056 C CA . ARG A 1 268 ? 5.680 55.960 33.332 1.00 14.90 268 ARG A CA 1
ATOM 2057 C C . ARG A 1 268 ? 5.054 55.131 32.205 1.00 15.60 268 ARG A C 1
ATOM 2058 O O . ARG A 1 268 ? 4.277 54.225 32.486 1.00 15.82 268 ARG A O 1
ATOM 2066 N N . VAL A 1 269 ? 5.417 55.403 30.949 1.00 15.89 269 VAL A N 1
ATOM 2067 C CA . VAL A 1 269 ? 4.759 54.765 29.805 1.00 16.02 269 VAL A CA 1
ATOM 2068 C C . VAL A 1 269 ? 4.919 53.244 29.823 1.00 15.24 269 VAL A C 1
ATOM 2069 O O . VAL A 1 269 ? 3.940 52.517 29.658 1.00 14.48 269 VAL A O 1
ATOM 2073 N N . VAL A 1 270 ? 6.137 52.759 30.042 1.00 14.78 270 VAL A N 1
ATOM 2074 C CA . VAL A 1 270 ? 6.350 51.312 30.050 1.00 14.16 270 VAL A CA 1
ATOM 2075 C C . VAL A 1 270 ? 5.556 50.665 31.187 1.00 14.12 270 VAL A C 1
ATOM 2076 O O . VAL A 1 270 ? 4.986 49.590 31.021 1.00 14.08 270 VAL A O 1
ATOM 2080 N N . LEU A 1 271 ? 5.506 51.337 32.332 1.00 13.76 271 LEU A N 1
ATOM 2081 C CA . LEU A 1 271 ? 4.777 50.820 33.482 1.00 13.88 271 LEU A CA 1
ATOM 2082 C C . LEU A 1 271 ? 3.277 50.816 33.230 1.00 13.79 271 LEU A C 1
ATOM 2083 O O . LEU A 1 271 ? 2.594 49.868 33.602 1.00 14.52 271 LEU A O 1
ATOM 2088 N N . ASP A 1 272 ? 2.775 51.871 32.594 1.00 13.34 272 ASP A N 1
ATOM 2089 C CA . ASP A 1 272 ? 1.359 51.926 32.233 1.00 14.17 272 ASP A CA 1
ATOM 2090 C C . ASP A 1 272 ? 0.983 50.819 31.250 1.00 14.48 272 ASP A C 1
ATOM 2091 O O . ASP A 1 272 ? -0.057 50.179 31.409 1.00 14.33 272 ASP A O 1
ATOM 2096 N N . TYR A 1 273 ? 1.824 50.583 30.241 1.00 13.62 273 TYR A N 1
ATOM 2097 C CA . TYR A 1 273 ? 1.599 49.464 29.329 1.00 14.42 273 TYR A CA 1
ATOM 2098 C C . TYR A 1 273 ? 1.495 48.153 30.104 1.00 14.49 273 TYR A C 1
ATOM 2099 O O . TYR A 1 273 ? 0.562 47.388 29.914 1.00 14.95 273 TYR A O 1
ATOM 2108 N N . LEU A 1 274 ? 2.470 47.898 30.969 1.00 13.80 274 LEU A N 1
ATOM 2109 C CA . LEU A 1 274 ? 2.502 46.665 31.750 1.00 14.33 274 LEU A CA 1
ATOM 2110 C C . LEU A 1 274 ? 1.334 46.545 32.722 1.00 14.84 274 LEU A C 1
ATOM 2111 O O . LEU A 1 274 ? 0.818 45.448 32.939 1.00 15.87 274 LEU A O 1
ATOM 2116 N N . SER A 1 275 ? 0.918 47.673 33.295 1.00 14.88 275 SER A N 1
ATOM 2117 C CA . SER A 1 275 ? -0.198 47.699 34.245 1.00 15.75 275 SER A CA 1
ATOM 2118 C C . SER A 1 275 ? -1.540 47.346 33.601 1.00 16.25 275 SER A C 1
ATOM 2119 O O . SER A 1 275 ? -2.435 46.826 34.261 1.00 16.82 275 SER A O 1
ATOM 2122 N N . LEU A 1 276 ? -1.687 47.625 32.311 1.00 15.91 276 LEU A N 1
ATOM 2123 C CA . LEU A 1 276 ? -2.897 47.231 31.595 1.00 16.98 276 LEU A CA 1
ATOM 2124 C C . LEU A 1 276 ? -2.914 45.734 31.290 1.00 17.64 276 LEU A C 1
ATOM 2125 O O . LEU A 1 276 ? -3.962 45.174 30.978 1.00 19.36 276 LEU A O 1
ATOM 2130 N N . THR A 1 277 ? -1.743 45.103 31.383 1.00 16.99 277 THR A N 1
ATOM 2131 C CA . THR A 1 277 ? -1.552 43.720 30.949 1.00 18.12 277 THR A CA 1
ATOM 2132 C C . THR A 1 277 ? -1.480 42.728 32.116 1.00 17.81 277 THR A C 1
ATOM 2133 O O . THR A 1 277 ? -2.034 41.627 32.037 1.00 18.42 277 THR A O 1
ATOM 2137 N N . TYR A 1 278 ? -0.791 43.125 33.181 1.00 17.37 278 TYR A N 1
ATOM 2138 C CA . TYR A 1 278 ? -0.485 42.228 34.296 1.00 18.01 278 TYR A CA 1
ATOM 2139 C C . TYR A 1 278 ? -0.971 42.791 35.612 1.00 18.43 278 TYR A C 1
ATOM 2140 O O . TYR A 1 278 ? -1.047 44.011 35.768 1.00 18.07 278 TYR A O 1
ATOM 2149 N N . PRO A 1 279 ? -1.257 41.903 36.583 1.00 19.71 279 PRO A N 1
ATOM 2150 C CA . PRO A 1 279 ? -1.580 42.378 37.922 1.00 20.38 279 PRO A CA 1
ATOM 2151 C C . PRO A 1 279 ? -0.449 43.239 38.482 1.00 19.25 279 PRO A C 1
ATOM 2152 O O . PRO A 1 279 ? 0.729 43.006 38.188 1.00 17.15 279 PRO A O 1
ATOM 2156 N N . ASP A 1 280 ? -0.810 44.227 39.289 1.00 20.87 280 ASP A N 1
ATOM 2157 C CA . ASP A 1 280 ? 0.159 45.154 39.848 1.00 21.43 280 ASP A CA 1
ATOM 2158 C C . ASP A 1 280 ? 1.308 44.455 40.586 1.00 20.31 280 ASP A C 1
ATOM 2159 O O . ASP A 1 280 ? 2.450 44.902 40.521 1.00 20.06 280 ASP A O 1
ATOM 2164 N N . ASP A 1 281 ? 1.002 43.359 41.278 1.00 20.59 281 ASP A N 1
ATOM 2165 C CA . ASP A 1 281 ? 2.005 42.653 42.086 1.00 21.47 281 ASP A CA 1
ATOM 2166 C C . ASP A 1 281 ? 3.044 41.897 41.243 1.00 20.75 281 ASP A C 1
ATOM 2167 O O . ASP A 1 281 ? 4.010 41.372 41.785 1.00 23.79 281 ASP A O 1
ATOM 2172 N N . LYS A 1 282 ? 2.837 41.842 39.929 1.00 18.02 282 LYS A N 1
ATOM 2173 C CA . LYS A 1 282 ? 3.807 41.259 39.002 1.00 17.54 282 LYS A CA 1
ATOM 2174 C C . LYS A 1 282 ? 4.851 42.273 38.531 1.00 15.42 282 LYS A C 1
ATOM 2175 O O . LYS A 1 282 ? 5.868 41.893 37.957 1.00 15.62 282 LYS A O 1
ATOM 2181 N N . LEU A 1 283 ? 4.613 43.556 38.767 1.00 14.98 283 LEU A N 1
ATOM 2182 C CA . LEU A 1 283 ? 5.429 44.603 38.167 1.00 14.90 283 LEU A CA 1
ATOM 2183 C C . LEU A 1 283 ? 6.310 45.242 39.223 1.00 14.39 283 LEU A C 1
ATOM 2184 O O . LEU A 1 283 ? 5.832 45.570 40.305 1.00 17.37 283 LEU A O 1
ATOM 2189 N N . VAL A 1 284 ? 7.592 45.413 38.911 1.00 12.64 284 VAL A N 1
ATOM 2190 C CA . VAL A 1 284 ? 8.523 46.005 39.863 1.00 12.55 284 VAL A CA 1
ATOM 2191 C C . VAL A 1 284 ? 8.749 47.469 39.512 1.00 12.84 284 VAL A C 1
ATOM 2192 O O . VAL A 1 284 ? 9.300 47.790 38.456 1.00 12.80 284 VAL A O 1
ATOM 2196 N N . ARG A 1 285 ? 8.320 48.335 40.423 1.00 13.16 285 ARG A N 1
ATOM 2197 C CA A ARG A 1 285 ? 8.306 49.776 40.207 0.50 13.68 285 ARG A CA 1
ATOM 2198 C CA B ARG A 1 285 ? 8.298 49.775 40.216 0.50 14.11 285 ARG A CA 1
ATOM 2199 C C . ARG A 1 285 ? 9.331 50.449 41.107 1.00 13.51 285 ARG A C 1
ATOM 2200 O O . ARG A 1 285 ? 9.348 50.224 42.321 1.00 15.37 285 ARG A O 1
ATOM 2215 N N . ILE A 1 286 ? 10.188 51.267 40.507 1.00 12.01 286 ILE A N 1
ATOM 2216 C CA . ILE A 1 286 ? 11.108 52.126 41.248 1.00 11.35 286 ILE A CA 1
ATOM 2217 C C . ILE A 1 286 ? 11.003 53.605 40.844 1.00 10.66 286 ILE A C 1
ATOM 2218 O O . ILE A 1 286 ? 11.447 54.459 41.607 1.00 10.98 286 ILE A O 1
ATOM 2223 N N . ILE A 1 287 ? 10.406 53.921 39.689 1.00 10.74 287 ILE A N 1
ATOM 2224 C CA . ILE A 1 287 ? 10.345 55.306 39.223 1.00 11.06 287 ILE A CA 1
ATOM 2225 C C . ILE A 1 287 ? 9.592 56.196 40.210 1.00 11.53 287 ILE A C 1
ATOM 2226 O O . ILE A 1 287 ? 9.861 57.388 40.289 1.00 11.59 287 ILE A O 1
ATOM 2231 N N . ASP A 1 288 ? 8.650 55.632 40.960 1.00 11.71 288 ASP A N 1
ATOM 2232 C CA . ASP A 1 288 ? 7.844 56.418 41.895 1.00 12.65 288 ASP A CA 1
ATOM 2233 C C . ASP A 1 288 ? 8.661 57.090 42.988 1.00 11.87 288 ASP A C 1
ATOM 2234 O O . ASP A 1 288 ? 8.314 58.192 43.425 1.00 12.10 288 ASP A O 1
ATOM 2239 N N . ARG A 1 289 ? 9.744 56.439 43.399 1.00 11.95 289 ARG A N 1
ATOM 2240 C CA . ARG A 1 289 ? 10.584 56.931 44.493 1.00 12.30 289 ARG A CA 1
ATOM 2241 C C . ARG A 1 289 ? 11.982 57.360 44.051 1.00 11.18 289 ARG A C 1
ATOM 2242 O O . ARG A 1 289 ? 12.659 58.046 44.812 1.00 11.71 289 ARG A O 1
ATOM 2250 N N . PHE A 1 290 ? 12.409 56.976 42.848 1.00 10.57 290 PHE A N 1
ATOM 2251 C CA . PHE A 1 290 ? 13.775 57.257 42.391 1.00 10.57 290 PHE A CA 1
ATOM 2252 C C . PHE A 1 290 ? 13.831 57.962 41.036 1.00 10.73 290 PHE A C 1
ATOM 2253 O O . PHE A 1 290 ? 14.914 58.360 40.587 1.00 10.66 290 PHE A O 1
ATOM 2261 N N . ALA A 1 291 ? 12.673 58.135 40.398 1.00 10.74 291 ALA A N 1
ATOM 2262 C CA . ALA A 1 291 ? 12.555 58.869 39.141 1.00 11.29 291 ALA A CA 1
ATOM 2263 C C . ALA A 1 291 ? 13.335 58.176 38.024 1.00 10.81 291 ALA A C 1
ATOM 2264 O O . ALA A 1 291 ? 13.661 57.003 38.147 1.00 10.93 291 ALA A O 1
ATOM 2266 N N . ASN A 1 292 ? 13.596 58.896 36.932 1.00 11.47 292 ASN A N 1
ATOM 2267 C CA . ASN A 1 292 ? 14.371 58.376 35.809 1.00 12.24 292 ASN A CA 1
ATOM 2268 C C . ASN A 1 292 ? 15.848 58.455 36.163 1.00 11.36 292 ASN A C 1
ATOM 2269 O O . ASN A 1 292 ? 16.425 59.539 36.164 1.00 12.40 292 ASN A O 1
ATOM 2274 N N . CYS A 1 293 ? 16.438 57.298 36.475 1.00 11.98 293 CYS A N 1
ATOM 2275 C CA A CYS A 1 293 ? 17.863 57.270 36.809 0.60 11.63 293 CYS A CA 1
ATOM 2276 C CA B CYS A 1 293 ? 17.848 57.160 36.848 0.40 13.03 293 CYS A CA 1
ATOM 2277 C C . CYS A 1 293 ? 18.674 56.599 35.691 1.00 12.17 293 CYS A C 1
ATOM 2278 O O . CYS A 1 293 ? 19.744 56.022 35.920 1.00 12.80 293 CYS A O 1
ATOM 2283 N N . ILE A 1 294 ? 18.145 56.739 34.472 1.00 12.44 294 ILE A N 1
ATOM 2284 C CA A ILE A 1 294 ? 18.875 56.404 33.250 0.50 13.37 294 ILE A CA 1
ATOM 2285 C CA B ILE A 1 294 ? 18.797 56.354 33.212 0.50 13.10 294 ILE A CA 1
ATOM 2286 C C . ILE A 1 294 ? 19.432 54.963 33.289 1.00 12.03 294 ILE A C 1
ATOM 2287 O O . ILE A 1 294 ? 18.687 53.999 33.428 1.00 11.81 294 ILE A O 1
ATOM 2296 N N . GLY A 1 295 ? 20.751 54.808 33.181 1.00 11.97 295 GLY A N 1
ATOM 2297 C CA . GLY A 1 295 ? 21.343 53.473 33.147 1.00 11.51 295 GLY A CA 1
ATOM 2298 C C . GLY A 1 295 ? 21.144 52.656 34.405 1.00 10.91 295 GLY A C 1
ATOM 2299 O O . GLY A 1 295 ? 21.217 51.433 34.378 1.00 11.21 295 GLY A O 1
ATOM 2300 N N . ALA A 1 296 ? 20.899 53.314 35.527 1.00 9.69 296 ALA A N 1
ATOM 2301 C CA . ALA A 1 296 ? 20.679 52.604 36.781 1.00 9.72 296 ALA A CA 1
ATOM 2302 C C . ALA A 1 296 ? 19.250 52.085 36.959 1.00 8.84 296 ALA A C 1
ATOM 2303 O O . ALA A 1 296 ? 18.988 51.371 37.916 1.00 9.65 296 ALA A O 1
ATOM 2305 N N . SER A 1 297 ? 18.347 52.387 36.032 1.00 9.18 297 SER A N 1
ATOM 2306 C CA . SER A 1 297 ? 16.925 52.081 36.223 1.00 9.17 297 SER A CA 1
ATOM 2307 C C . SER A 1 297 ? 16.657 50.584 36.334 1.00 9.13 297 SER A C 1
ATOM 2308 O O . SER A 1 297 ? 16.052 50.140 37.306 1.00 9.16 297 SER A O 1
ATOM 2311 N N . MET A 1 298 ? 17.117 49.811 35.360 1.00 9.30 298 MET A N 1
ATOM 2312 C CA . MET A 1 298 ? 16.888 48.374 35.389 1.00 9.27 298 MET A CA 1
ATOM 2313 C C . MET A 1 298 ? 17.543 47.701 36.609 1.00 9.29 298 MET A C 1
ATOM 2314 O O . MET A 1 298 ? 16.871 46.928 37.299 1.00 8.87 298 MET A O 1
ATOM 2319 N N . PRO A 1 299 ? 18.840 47.970 36.882 1.00 8.99 299 PRO A N 1
ATOM 2320 C CA . PRO A 1 299 ? 19.416 47.315 38.054 1.00 9.12 299 PRO A CA 1
ATOM 2321 C C . PRO A 1 299 ? 18.804 47.795 39.382 1.00 8.69 299 PRO A C 1
ATOM 2322 O O . PRO A 1 299 ? 18.738 47.013 40.334 1.00 8.90 299 PRO A O 1
ATOM 2326 N N . MET A 1 300 ? 18.340 49.043 39.445 1.00 9.01 300 MET A N 1
ATOM 2327 C CA . MET A 1 300 ? 17.563 49.484 40.604 1.00 8.78 300 MET A CA 1
ATOM 2328 C C . MET A 1 300 ? 16.299 48.645 40.783 1.00 9.00 300 MET A C 1
ATOM 2329 O O . MET A 1 300 ? 15.918 48.306 41.900 1.00 9.50 300 MET A O 1
ATOM 2334 N N . ALA A 1 301 ? 15.640 48.332 39.669 1.00 9.24 301 ALA A N 1
ATOM 2335 C CA . ALA A 1 301 ? 14.438 47.505 39.708 1.00 9.21 301 ALA A CA 1
ATOM 2336 C C . ALA A 1 301 ? 14.763 46.057 40.072 1.00 9.13 301 ALA A C 1
ATOM 2337 O O . ALA A 1 301 ? 13.995 45.417 40.790 1.00 9.59 301 ALA A O 1
ATOM 2339 N N . LEU A 1 302 ? 15.913 45.563 39.628 1.00 8.52 302 LEU A N 1
ATOM 2340 C CA . LEU A 1 302 ? 16.346 44.222 40.017 1.00 8.96 302 LEU A CA 1
ATOM 2341 C C . LEU A 1 302 ? 16.625 44.169 41.522 1.00 9.29 302 LEU A C 1
ATOM 2342 O O . LEU A 1 302 ? 16.197 43.246 42.215 1.00 10.05 302 LEU A O 1
ATOM 2347 N N . TYR A 1 303 ? 17.323 45.178 42.033 1.00 9.17 303 TYR A N 1
ATOM 2348 C CA . TYR A 1 303 ? 17.540 45.291 43.466 1.00 9.05 303 TYR A CA 1
ATOM 2349 C C . TYR A 1 303 ? 16.202 45.285 44.223 1.00 9.75 303 TYR A C 1
ATOM 2350 O O . TYR A 1 303 ? 16.035 44.575 45.214 1.00 10.11 303 TYR A O 1
ATOM 2359 N N . GLU A 1 304 ? 15.257 46.093 43.745 1.00 9.47 304 GLU A N 1
ATOM 2360 C CA . GLU A 1 304 ? 13.933 46.190 44.351 1.00 9.97 304 GLU A CA 1
ATOM 2361 C C . GLU A 1 304 ? 13.235 44.825 44.370 1.00 10.34 304 GLU A C 1
ATOM 2362 O O . GLU A 1 304 ? 12.638 44.446 45.370 1.00 10.96 304 GLU A O 1
ATOM 2368 N N . ALA A 1 305 ? 13.321 44.091 43.264 1.00 9.44 305 ALA A N 1
ATOM 2369 C CA . ALA A 1 305 ? 12.629 42.801 43.157 1.00 10.18 305 ALA A CA 1
ATOM 2370 C C . ALA A 1 305 ? 13.080 41.810 44.217 1.00 10.64 305 ALA A C 1
ATOM 2371 O O . ALA A 1 305 ? 12.266 41.072 44.781 1.00 11.49 305 ALA A O 1
ATOM 2373 N N . VAL A 1 306 ? 14.385 41.794 44.468 1.00 10.78 306 VAL A N 1
ATOM 2374 C CA . VAL A 1 306 ? 14.970 40.893 45.446 1.00 11.93 306 VAL A CA 1
ATOM 2375 C C . VAL A 1 306 ? 14.867 41.437 46.869 1.00 12.26 306 VAL A C 1
ATOM 2376 O O . VAL A 1 306 ? 14.426 40.730 47.764 1.00 13.57 306 VAL A O 1
ATOM 2380 N N . LYS A 1 307 ? 15.247 42.695 47.076 1.00 12.11 307 LYS A N 1
ATOM 2381 C CA . LYS A 1 307 ? 15.427 43.220 48.436 1.00 13.31 307 LYS A CA 1
ATOM 2382 C C . LYS A 1 307 ? 14.177 43.841 49.045 1.00 13.61 307 LYS A C 1
ATOM 2383 O O . LYS A 1 307 ? 14.144 44.057 50.256 1.00 14.77 307 LYS A O 1
ATOM 2389 N N . VAL A 1 308 ? 13.168 44.122 48.219 1.00 13.74 308 VAL A N 1
ATOM 2390 C CA . VAL A 1 308 ? 11.849 44.546 48.697 1.00 14.54 308 VAL A CA 1
ATOM 2391 C C . VAL A 1 308 ? 10.761 43.554 48.283 1.00 14.30 308 VAL A C 1
ATOM 2392 O O . VAL A 1 308 ? 9.902 43.200 49.092 1.00 15.44 308 VAL A O 1
ATOM 2396 N N . GLY A 1 309 ? 10.792 43.104 47.035 1.00 13.93 309 GLY A N 1
ATOM 2397 C CA . GLY A 1 309 ? 9.786 42.171 46.518 1.00 14.43 309 GLY A CA 1
ATOM 2398 C C . GLY A 1 309 ? 9.971 40.715 46.896 1.00 14.67 309 GLY A C 1
ATOM 2399 O O . GLY A 1 309 ? 9.120 39.887 46.582 1.00 15.78 309 GLY A O 1
ATOM 2400 N N . GLY A 1 310 ? 11.074 40.380 47.556 1.00 14.80 310 GLY A N 1
ATOM 2401 C CA . GLY A 1 310 ? 11.264 39.031 48.070 1.00 15.65 310 GLY A CA 1
ATOM 2402 C C . GLY A 1 310 ? 11.352 37.938 47.022 1.00 14.88 310 GLY A C 1
ATOM 2403 O O . GLY A 1 310 ? 10.974 36.800 47.288 1.00 16.12 310 GLY A O 1
ATOM 2404 N N . LEU A 1 311 ? 11.855 38.258 45.833 1.00 13.86 311 LEU A N 1
ATOM 2405 C CA . LEU A 1 311 ? 12.083 37.249 44.797 1.00 13.44 311 LEU A CA 1
ATOM 2406 C C . LEU A 1 311 ? 12.940 36.129 45.376 1.00 14.05 311 LEU A C 1
ATOM 2407 O O . LEU A 1 311 ? 14.019 36.396 45.908 1.00 15.50 311 LEU A O 1
ATOM 2412 N N . ARG A 1 312 ? 12.459 34.891 45.274 1.00 15.43 312 ARG A N 1
ATOM 2413 C CA A ARG A 1 312 ? 13.133 33.743 45.883 0.60 16.02 312 ARG A CA 1
ATOM 2414 C CA B ARG A 1 312 ? 13.124 33.737 45.880 0.40 15.92 312 ARG A CA 1
ATOM 2415 C C . ARG A 1 312 ? 13.956 32.971 44.866 1.00 15.30 312 ARG A C 1
ATOM 2416 O O . ARG A 1 312 ? 13.625 32.932 43.683 1.00 14.53 312 ARG A O 1
ATOM 2431 N N . ARG A 1 313 ? 15.029 32.343 45.333 1.00 14.76 313 ARG A N 1
ATOM 2432 C CA . ARG A 1 313 ? 15.790 31.446 44.476 1.00 14.40 313 ARG A CA 1
ATOM 2433 C C . ARG A 1 313 ? 14.834 30.391 43.921 1.00 15.09 313 ARG A C 1
ATOM 2434 O O . ARG A 1 313 ? 14.029 29.807 44.660 1.00 16.09 313 ARG A O 1
ATOM 2442 N N . GLY A 1 314 ? 14.908 30.163 42.618 1.00 14.53 314 GLY A N 1
ATOM 2443 C CA . GLY A 1 314 ? 14.028 29.219 41.945 1.00 14.96 314 GLY A CA 1
ATOM 2444 C C . GLY A 1 314 ? 12.812 29.854 41.304 1.00 14.65 314 GLY A C 1
ATOM 2445 O O . GLY A 1 314 ? 12.166 29.230 40.463 1.00 15.93 314 GLY A O 1
ATOM 2446 N N . GLU A 1 315 ? 12.485 31.082 41.707 1.00 13.82 315 GLU A N 1
ATOM 2447 C CA . GLU A 1 315 ? 11.451 31.855 41.026 1.00 14.36 315 GLU A CA 1
ATOM 2448 C C . GLU A 1 315 ? 12.067 32.520 39.806 1.00 13.72 315 GLU A C 1
ATOM 2449 O O . GLU A 1 315 ? 13.292 32.667 39.706 1.00 13.75 315 GLU A O 1
ATOM 2455 N N . ARG A 1 316 ? 11.210 32.924 38.877 1.00 13.89 316 ARG A N 1
ATOM 2456 C CA . ARG A 1 316 ? 11.662 33.444 37.597 1.00 13.66 316 ARG A CA 1
ATOM 2457 C C . ARG A 1 316 ? 11.270 34.902 37.419 1.00 12.96 316 ARG A C 1
ATOM 2458 O O . ARG A 1 316 ? 10.240 35.351 37.932 1.00 13.44 316 ARG A O 1
ATOM 2466 N N . GLY A 1 317 ? 12.106 35.631 36.687 1.00 12.78 317 GLY A N 1
ATOM 2467 C CA . GLY A 1 317 ? 11.857 37.021 36.367 1.00 12.38 317 GLY A CA 1
ATOM 2468 C C . GLY A 1 317 ? 12.097 37.303 34.899 1.00 12.19 317 GLY A C 1
ATOM 2469 O O . GLY A 1 317 ? 12.706 36.502 34.183 1.00 12.13 317 GLY A O 1
ATOM 2470 N N . VAL A 1 318 ? 11.622 38.464 34.462 1.00 11.76 318 VAL A N 1
ATOM 2471 C CA . VAL A 1 318 ? 11.826 38.938 33.102 1.00 11.67 318 VAL A CA 1
ATOM 2472 C C . VAL A 1 318 ? 12.391 40.348 33.153 1.00 11.27 318 VAL A C 1
ATOM 2473 O O . VAL A 1 318 ? 11.748 41.262 33.674 1.00 12.34 318 VAL A O 1
ATOM 2477 N N . LEU A 1 319 ? 13.604 40.518 32.635 1.00 11.32 319 LEU A N 1
ATOM 2478 C CA . LEU A 1 319 ? 14.151 41.846 32.386 1.00 11.19 319 LEU A CA 1
ATOM 2479 C C . LEU A 1 319 ? 13.677 42.325 31.023 1.00 11.61 319 LEU A C 1
ATOM 2480 O O . LEU A 1 319 ? 13.680 41.570 30.059 1.00 12.55 319 LEU A O 1
ATOM 2485 N N . THR A 1 320 ? 13.273 43.584 30.933 1.00 10.91 320 THR A N 1
ATOM 2486 C CA . THR A 1 320 ? 12.803 44.129 29.668 1.00 11.37 320 THR A CA 1
ATOM 2487 C C . THR A 1 320 ? 13.168 45.607 29.580 1.00 10.71 320 THR A C 1
ATOM 2488 O O . THR A 1 320 ? 13.167 46.313 30.585 1.00 10.88 320 THR A O 1
ATOM 2492 N N . GLY A 1 321 ? 13.457 46.085 28.376 1.00 10.35 321 GLY A N 1
ATOM 2493 C CA . GLY A 1 321 ? 13.707 47.501 28.206 1.00 10.46 321 GLY A CA 1
ATOM 2494 C C . GLY A 1 321 ? 13.814 47.951 26.768 1.00 10.13 321 GLY A C 1
ATOM 2495 O O . GLY A 1 321 ? 14.104 47.155 25.864 1.00 10.30 321 GLY A O 1
ATOM 2496 N N . THR A 1 322 ? 13.546 49.241 26.576 1.00 10.72 322 THR A N 1
ATOM 2497 C CA A THR A 1 322 ? 13.763 49.948 25.315 0.50 11.40 322 THR A CA 1
ATOM 2498 C CA B THR A 1 322 ? 13.819 49.895 25.312 0.50 11.50 322 THR A CA 1
ATOM 2499 C C . THR A 1 322 ? 14.652 51.134 25.638 1.00 11.35 322 THR A C 1
ATOM 2500 O O . THR A 1 322 ? 14.436 51.790 26.650 1.00 12.14 322 THR A O 1
ATOM 2507 N N . GLY A 1 323 ? 15.632 51.422 24.791 1.00 11.06 323 GLY A N 1
ATOM 2508 C CA . GLY A 1 323 ? 16.567 52.514 25.066 1.00 12.26 323 GLY A CA 1
ATOM 2509 C C . GLY A 1 323 ? 16.991 53.245 23.817 1.00 12.22 323 GLY A C 1
ATOM 2510 O O . GLY A 1 323 ? 16.754 52.784 22.700 1.00 11.57 323 GLY A O 1
ATOM 2511 N N . SER A 1 324 ? 17.634 54.391 24.003 1.00 12.90 324 SER A N 1
ATOM 2512 C CA . SER A 1 324 ? 18.182 55.149 22.886 1.00 13.58 324 SER A CA 1
ATOM 2513 C C . SER A 1 324 ? 19.050 54.257 22.012 1.00 12.62 324 SER A C 1
ATOM 2514 O O . SER A 1 324 ? 19.807 53.424 22.521 1.00 13.73 324 SER A O 1
ATOM 2517 N N . GLY A 1 325 ? 18.954 54.431 20.699 1.00 11.96 325 GLY A N 1
ATOM 2518 C CA . GLY A 1 325 ? 19.680 53.565 19.771 1.00 12.13 325 GLY A CA 1
ATOM 2519 C C . GLY A 1 325 ? 19.017 53.463 18.412 1.00 12.11 325 GLY A C 1
ATOM 2520 O O . GLY A 1 325 ? 19.625 53.842 17.410 1.00 12.09 325 GLY A O 1
ATOM 2521 N N . VAL A 1 326 ? 17.782 52.964 18.327 1.00 11.51 326 VAL A N 1
ATOM 2522 C CA . VAL A 1 326 ? 16.982 52.437 19.434 1.00 11.34 326 VAL A CA 1
ATOM 2523 C C . VAL A 1 326 ? 17.226 50.938 19.601 1.00 11.16 326 VAL A C 1
ATOM 2524 O O . VAL A 1 326 ? 17.275 50.202 18.617 1.00 12.29 326 VAL A O 1
ATOM 2528 N N . SER A 1 327 ? 17.362 50.485 20.842 1.00 10.54 327 SER A N 1
ATOM 2529 C CA . SER A 1 327 ? 17.512 49.069 21.112 1.00 10.63 327 SER A CA 1
ATOM 2530 C C . SER A 1 327 ? 16.438 48.536 22.045 1.00 10.12 327 SER A C 1
ATOM 2531 O O . SER A 1 327 ? 15.875 49.264 22.864 1.00 10.27 327 SER A O 1
ATOM 2534 N N . PHE A 1 328 ? 16.166 47.249 21.875 1.00 10.36 328 PHE A N 1
ATOM 2535 C CA . PHE A 1 328 ? 15.253 46.489 22.698 1.00 10.28 328 PHE A CA 1
ATOM 2536 C C . PHE A 1 328 ? 16.023 45.353 23.343 1.00 9.53 328 PHE A C 1
ATOM 2537 O O . PHE A 1 328 ? 16.843 44.718 22.689 1.00 9.66 328 PHE A O 1
ATOM 2545 N N . VAL A 1 329 ? 15.734 45.084 24.612 1.00 9.21 329 VAL A N 1
ATOM 2546 C CA . VAL A 1 329 ? 16.344 43.963 25.313 1.00 9.69 329 VAL A CA 1
ATOM 2547 C C . VAL A 1 329 ? 15.303 43.181 26.098 1.00 9.26 329 VAL A C 1
ATOM 2548 O O . VAL A 1 329 ? 14.289 43.739 26.544 1.00 9.64 329 VAL A O 1
ATOM 2552 N N . GLY A 1 330 ? 15.560 41.886 26.269 1.00 9.16 330 GLY A N 1
ATOM 2553 C CA . GLY A 1 330 ? 14.713 41.029 27.080 1.00 9.55 330 GLY A CA 1
ATOM 2554 C C . GLY A 1 330 ? 15.475 39.810 27.545 1.00 10.10 330 GLY A C 1
ATOM 2555 O O . GLY A 1 330 ? 16.300 39.274 26.816 1.00 10.28 330 GLY A O 1
ATOM 2556 N N . MET A 1 331 ? 15.219 39.401 28.781 1.00 10.51 331 MET A N 1
ATOM 2557 C CA . MET A 1 331 ? 15.857 38.227 29.358 1.00 11.39 331 MET A CA 1
ATOM 2558 C C . MET A 1 331 ? 14.902 37.543 30.319 1.00 11.71 331 MET A C 1
ATOM 2559 O O . MET A 1 331 ? 14.301 38.198 31.160 1.00 13.88 331 MET A O 1
ATOM 2564 N N . VAL A 1 332 ? 14.788 36.226 30.191 1.00 11.53 332 VAL A N 1
ATOM 2565 C CA . VAL A 1 332 ? 13.979 35.418 31.083 1.00 11.44 332 VAL A CA 1
ATOM 2566 C C . VAL A 1 332 ? 14.972 34.604 31.898 1.00 11.23 332 VAL A C 1
ATOM 2567 O O . VAL A 1 332 ? 15.833 33.927 31.324 1.00 10.93 332 VAL A O 1
ATOM 2571 N N . PHE A 1 333 ? 14.874 34.684 33.222 1.00 11.28 333 PHE A N 1
ATOM 2572 C CA . PHE A 1 333 ? 15.842 34.004 34.092 1.00 11.23 333 PHE A CA 1
ATOM 2573 C C . PHE A 1 333 ? 15.194 33.355 35.305 1.00 11.73 333 PHE A C 1
ATOM 2574 O O . PHE A 1 333 ? 14.149 33.808 35.775 1.00 12.20 333 PHE A O 1
ATOM 2582 N N . THR A 1 334 ? 15.818 32.287 35.794 1.00 12.24 334 THR A N 1
ATOM 2583 C CA . THR A 1 334 ? 15.532 31.768 37.125 1.00 12.62 334 THR A CA 1
ATOM 2584 C C . THR A 1 334 ? 16.531 32.391 38.090 1.00 12.12 334 THR A C 1
ATOM 2585 O O . THR A 1 334 ? 17.741 32.334 37.868 1.00 12.33 334 THR A O 1
ATOM 2589 N N . TYR A 1 335 ? 16.024 33.022 39.143 1.00 12.64 335 TYR A N 1
ATOM 2590 C CA . TYR A 1 335 ? 16.874 33.635 40.153 1.00 12.27 335 TYR A CA 1
ATOM 2591 C C . TYR A 1 335 ? 17.625 32.557 40.944 1.00 13.29 335 TYR A C 1
ATOM 2592 O O . TYR A 1 335 ? 17.055 31.515 41.309 1.00 13.98 335 TYR A O 1
#

Secondary structure (DSSP, 8-state):
--SEE-EEEEEEEE--S-EEEHHHHHHHTTPPTTHIIIII--SEEE--SS--HHHHHHHHHHHHHHHTT--GGG--EEEE--SS-SSSSS-HHHHHHHHTT-TTS---EEE--BTBTHHHHHHHHHHHHHHTTS-SSEEEEEEE--GGG--TT-HHHHTTB--EEEEEEEEPPPTT---EEEEEEEEE-GGGGGGEE---SSSTT-TTSS---TTTTS-EE-HHHHHHHHHHHHHHHHHHHHTT-TT--GGG-SEEEE--SSHHHHHHHHHHS-GGGB---HHHH-B-GGGHHHHHHHHHHHTT-PPTT-EEEEEEEETTTEEEEEEEE-

CATH classification: 3.40.47.10 (+1 more: 3.40.47.10)

B-factor: mean 19.38, std 8.92, range [7.98, 51.8]